Protein AF-A0A7W1PRS0-F1 (afdb_monomer)

Mean predicted aligned error: 9.01 Å

Structure (mmCIF, N/CA/C/O backbone):
data_AF-A0A7W1PRS0-F1
#
_entry.id   AF-A0A7W1PRS0-F1
#
loop_
_atom_site.group_PDB
_atom_site.id
_atom_site.type_symbol
_atom_site.label_atom_id
_atom_site.label_alt_id
_atom_site.label_comp_id
_atom_site.label_asym_id
_atom_site.label_entity_id
_atom_site.label_seq_id
_atom_site.pdbx_PDB_ins_code
_atom_site.Cartn_x
_atom_site.Cartn_y
_atom_site.Cartn_z
_atom_site.occupancy
_atom_site.B_iso_or_equiv
_atom_site.auth_seq_id
_atom_site.auth_comp_id
_atom_site.auth_asym_id
_atom_site.auth_atom_id
_atom_site.pdbx_PDB_model_num
ATOM 1 N N . MET A 1 1 ? 52.427 -77.910 4.332 1.00 40.19 1 MET A N 1
ATOM 2 C CA . MET A 1 1 ? 53.005 -76.794 3.550 1.00 40.19 1 MET A CA 1
ATOM 3 C C . MET A 1 1 ? 51.929 -75.742 3.331 1.00 40.19 1 MET A C 1
ATOM 5 O O . MET A 1 1 ? 50.784 -76.091 3.083 1.00 40.19 1 MET A O 1
ATOM 9 N N . ARG A 1 2 ? 52.290 -74.478 3.556 1.00 34.25 2 ARG A N 1
ATOM 10 C CA . ARG A 1 2 ? 51.448 -73.276 3.487 1.00 34.25 2 ARG A CA 1
ATOM 11 C C . ARG A 1 2 ? 51.260 -72.805 2.037 1.00 34.25 2 ARG A C 1
ATOM 13 O O . ARG A 1 2 ? 52.255 -72.788 1.329 1.00 34.25 2 ARG A O 1
ATOM 20 N N . ARG A 1 3 ? 50.058 -72.259 1.766 1.00 33.75 3 ARG A N 1
ATOM 21 C CA . ARG A 1 3 ? 49.710 -71.135 0.853 1.00 33.75 3 ARG A CA 1
ATOM 22 C C . ARG A 1 3 ? 49.977 -71.395 -0.652 1.00 33.75 3 ARG A C 1
ATOM 24 O O . ARG A 1 3 ? 50.915 -72.077 -1.012 1.00 33.75 3 ARG A O 1
ATOM 31 N N . THR A 1 4 ? 49.187 -70.909 -1.609 1.00 36.06 4 THR A N 1
ATOM 32 C CA . THR A 1 4 ? 48.664 -69.541 -1.725 1.00 36.06 4 THR A CA 1
ATOM 33 C C . THR A 1 4 ? 47.570 -69.505 -2.800 1.00 36.06 4 THR A C 1
ATOM 35 O O . THR A 1 4 ? 47.784 -69.988 -3.907 1.00 36.06 4 THR A O 1
ATOM 38 N N . THR A 1 5 ? 46.418 -68.918 -2.484 1.00 41.28 5 THR A N 1
ATOM 39 C CA . THR A 1 5 ? 45.349 -68.590 -3.437 1.00 41.28 5 THR A CA 1
ATOM 40 C C . THR A 1 5 ? 45.681 -67.238 -4.072 1.00 41.28 5 THR A C 1
ATOM 42 O O . THR A 1 5 ? 45.823 -66.252 -3.347 1.00 41.28 5 THR A O 1
ATOM 45 N N . LEU A 1 6 ? 45.849 -67.184 -5.397 1.00 38.12 6 LEU A N 1
ATOM 46 C CA . LEU A 1 6 ? 46.050 -65.934 -6.134 1.00 38.12 6 LEU A CA 1
ATOM 47 C C . LEU A 1 6 ? 44.696 -65.243 -6.349 1.00 38.12 6 LEU A C 1
ATOM 49 O O . LEU A 1 6 ? 43.807 -65.797 -6.991 1.00 38.12 6 LEU A O 1
ATOM 53 N N . TRP A 1 7 ? 44.563 -64.031 -5.820 1.00 35.41 7 TRP A N 1
ATOM 54 C CA . TRP A 1 7 ? 43.485 -63.100 -6.139 1.00 35.41 7 TRP A CA 1
ATOM 55 C C . TRP A 1 7 ? 43.886 -62.262 -7.359 1.00 35.41 7 TRP A C 1
ATOM 57 O O . TRP A 1 7 ? 44.918 -61.594 -7.339 1.00 35.41 7 TRP A O 1
ATOM 67 N N . LEU A 1 8 ? 43.063 -62.286 -8.408 1.00 39.84 8 LEU A N 1
ATOM 68 C CA . LEU A 1 8 ? 43.127 -61.349 -9.530 1.00 39.84 8 LEU A CA 1
ATOM 69 C C . LEU A 1 8 ? 42.367 -60.074 -9.143 1.00 39.84 8 LEU A C 1
ATOM 71 O O . LEU A 1 8 ? 41.150 -60.096 -8.974 1.00 39.84 8 LEU A O 1
ATOM 75 N N . ALA A 1 9 ? 43.098 -58.972 -8.988 1.00 38.53 9 ALA A N 1
ATOM 76 C CA . ALA A 1 9 ? 42.539 -57.640 -8.808 1.00 38.53 9 ALA A CA 1
ATOM 77 C C . ALA A 1 9 ? 42.221 -57.022 -10.180 1.00 38.53 9 ALA A C 1
ATOM 79 O O . ALA A 1 9 ? 43.117 -56.789 -10.989 1.00 38.53 9 ALA A O 1
ATOM 80 N N . LEU A 1 10 ? 40.941 -56.746 -10.430 1.00 40.69 10 LEU A N 1
ATOM 81 C CA . LEU A 1 10 ? 40.473 -55.902 -11.529 1.00 40.69 10 LEU A CA 1
ATOM 82 C C . LEU A 1 10 ? 40.546 -54.438 -11.078 1.00 40.69 10 LEU A C 1
ATOM 84 O O . LEU A 1 10 ? 39.767 -53.997 -10.235 1.00 40.69 10 LEU A O 1
ATOM 88 N N . VAL A 1 11 ? 41.497 -53.690 -11.637 1.00 42.31 11 VAL A N 1
ATOM 89 C CA . VAL A 1 11 ? 41.580 -52.231 -11.503 1.00 42.31 11 VAL A CA 1
ATOM 90 C C . VAL A 1 11 ? 40.595 -51.613 -12.495 1.00 42.31 11 VAL A C 1
ATOM 92 O O . VAL A 1 11 ? 40.864 -51.542 -13.692 1.00 42.31 11 VAL A O 1
ATOM 95 N N . GLY A 1 12 ? 39.434 -51.190 -11.999 1.00 42.09 12 GLY A N 1
ATOM 96 C CA . GLY A 1 12 ? 38.514 -50.320 -12.727 1.00 42.09 12 GLY A CA 1
ATOM 97 C C . GLY A 1 12 ? 38.929 -48.861 -12.549 1.00 42.09 12 GLY A C 1
ATOM 98 O O . GLY A 1 12 ? 38.793 -48.308 -11.460 1.00 42.09 12 GLY A O 1
ATOM 99 N N . LEU A 1 13 ? 39.443 -48.243 -13.613 1.00 41.22 13 LEU A N 1
ATOM 100 C CA . LEU A 1 13 ? 39.706 -46.806 -13.681 1.00 41.22 13 LEU A CA 1
ATOM 101 C C . LEU A 1 13 ? 38.357 -46.059 -13.718 1.00 41.22 13 LEU A C 1
ATOM 103 O O . LEU A 1 13 ? 37.720 -45.963 -14.765 1.00 41.22 13 LEU A O 1
ATOM 107 N N . ALA A 1 14 ? 37.898 -45.547 -12.577 1.00 45.44 14 ALA A N 1
ATOM 108 C CA . ALA A 1 14 ? 36.781 -44.610 -12.530 1.00 45.44 14 ALA A CA 1
ATOM 109 C C . ALA A 1 14 ? 37.310 -43.194 -12.810 1.00 45.44 14 ALA A C 1
ATOM 111 O O . ALA A 1 14 ? 37.929 -42.565 -11.953 1.00 45.44 14 ALA A O 1
ATOM 112 N N . LEU A 1 15 ? 37.072 -42.697 -14.025 1.00 44.06 15 LEU A N 1
ATOM 113 C CA . LEU A 1 15 ? 37.196 -41.279 -14.361 1.00 44.06 15 LEU A CA 1
ATOM 114 C C . LEU A 1 15 ? 36.094 -40.509 -13.619 1.00 44.06 15 LEU A C 1
ATOM 116 O O . LEU A 1 15 ? 34.996 -40.315 -14.134 1.00 44.06 15 LEU A O 1
ATOM 120 N N . ALA A 1 16 ? 36.374 -40.096 -12.385 1.00 43.97 16 ALA A N 1
ATOM 121 C CA . ALA A 1 16 ? 35.556 -39.123 -11.680 1.00 43.97 16 ALA A CA 1
ATOM 122 C C . ALA A 1 16 ? 35.893 -37.727 -12.224 1.00 43.97 16 ALA A C 1
ATOM 124 O O . ALA A 1 16 ? 36.885 -37.114 -11.831 1.00 43.97 16 ALA A O 1
ATOM 125 N N . SER A 1 17 ? 35.082 -37.223 -13.153 1.00 42.91 17 SER A N 1
ATOM 126 C CA . SER A 1 17 ? 35.047 -35.787 -13.432 1.00 42.91 17 SER A CA 1
ATOM 127 C C . SER A 1 17 ? 34.577 -35.065 -12.164 1.00 42.91 17 SER A C 1
ATOM 129 O O . SER A 1 17 ? 33.519 -35.425 -11.640 1.00 42.91 17 SER A O 1
ATOM 131 N N . PRO A 1 18 ? 35.302 -34.056 -11.649 1.00 46.31 18 PRO A N 1
ATOM 132 C CA . PRO A 1 18 ? 34.767 -33.222 -10.592 1.00 46.31 18 PRO A CA 1
ATOM 133 C C . PRO A 1 18 ? 33.644 -32.393 -11.213 1.00 46.31 18 PRO A C 1
ATOM 135 O O . PRO A 1 18 ? 33.886 -31.456 -11.973 1.00 46.31 18 PRO A O 1
ATOM 138 N N . LEU A 1 19 ? 32.400 -32.766 -10.918 1.00 46.81 19 LEU A N 1
ATOM 139 C CA . LEU A 1 19 ? 31.285 -31.837 -11.007 1.00 46.81 19 LEU A CA 1
ATOM 140 C C . LEU A 1 19 ? 31.652 -30.681 -10.072 1.00 46.81 19 LEU A C 1
ATOM 142 O O . LEU A 1 19 ? 31.647 -30.835 -8.851 1.00 46.81 19 LEU A O 1
ATOM 146 N N . GLY A 1 20 ? 32.065 -29.553 -10.654 1.00 44.34 20 GLY A N 1
ATOM 147 C CA . GLY A 1 20 ? 32.180 -28.298 -9.921 1.00 44.34 20 GLY A CA 1
ATOM 148 C C . GLY A 1 20 ? 30.848 -27.989 -9.233 1.00 44.34 20 GLY A C 1
ATOM 149 O O . GLY A 1 20 ? 29.825 -28.554 -9.628 1.00 44.34 20 GLY A O 1
ATOM 150 N N . PRO A 1 21 ? 30.834 -27.131 -8.201 1.00 44.00 21 PRO A N 1
ATOM 151 C CA . PRO A 1 21 ? 29.600 -26.739 -7.542 1.00 44.00 21 PRO A CA 1
ATOM 152 C C . PRO A 1 21 ? 28.677 -26.128 -8.593 1.00 44.00 21 PRO A C 1
ATOM 154 O O . PRO A 1 21 ? 28.829 -24.983 -9.003 1.00 44.00 21 PRO A O 1
ATOM 157 N N . SER A 1 22 ? 27.740 -26.933 -9.081 1.00 47.03 22 SER A N 1
ATOM 158 C CA . SER A 1 22 ? 26.574 -26.453 -9.785 1.00 47.03 22 SER A CA 1
ATOM 159 C C . SER A 1 22 ? 25.904 -25.489 -8.825 1.00 47.03 22 SER A C 1
ATOM 161 O O . SER A 1 22 ? 25.550 -25.903 -7.718 1.00 47.03 22 SER A O 1
ATOM 163 N N . ASP A 1 23 ? 25.777 -24.229 -9.239 1.00 42.16 23 ASP A N 1
ATOM 164 C CA . ASP A 1 23 ? 24.899 -23.241 -8.629 1.00 42.16 23 ASP A CA 1
ATOM 165 C C . ASP A 1 23 ? 23.502 -23.859 -8.520 1.00 42.16 23 ASP A C 1
ATOM 167 O O . ASP A 1 23 ? 22.653 -23.727 -9.406 1.00 42.16 23 ASP A O 1
ATOM 171 N N . LEU A 1 24 ? 23.260 -24.579 -7.426 1.00 44.69 24 LEU A N 1
ATOM 172 C CA . LEU A 1 24 ? 21.931 -24.869 -6.943 1.00 44.69 24 LEU A CA 1
ATOM 173 C C . LEU A 1 24 ? 21.358 -23.495 -6.637 1.00 44.69 24 LEU A C 1
ATOM 175 O O . LEU A 1 24 ? 21.576 -22.944 -5.559 1.00 44.69 24 LEU A O 1
ATOM 179 N N . ARG A 1 25 ? 20.685 -22.898 -7.628 1.00 49.38 25 ARG A N 1
ATOM 180 C CA . ARG A 1 25 ? 19.848 -21.724 -7.413 1.00 49.38 25 ARG A CA 1
ATOM 181 C C . ARG A 1 25 ? 18.953 -22.085 -6.243 1.00 49.38 25 ARG A C 1
ATOM 183 O O . ARG A 1 25 ? 18.097 -22.950 -6.398 1.00 49.38 25 ARG A O 1
ATOM 190 N N . ALA A 1 26 ? 19.213 -21.480 -5.084 1.00 54.03 26 ALA A N 1
ATOM 191 C CA . ALA A 1 26 ? 18.459 -21.733 -3.870 1.00 54.03 26 ALA A CA 1
ATOM 192 C C . ALA A 1 26 ? 16.972 -21.607 -4.215 1.00 54.03 26 ALA A C 1
ATOM 194 O O . ALA A 1 26 ? 16.500 -20.523 -4.572 1.00 54.03 26 ALA A O 1
ATOM 195 N N . GLN A 1 27 ? 16.274 -22.741 -4.224 1.00 62.75 27 GLN A N 1
ATOM 196 C CA . GLN A 1 27 ? 14.847 -22.771 -4.473 1.00 62.75 27 GLN A CA 1
ATOM 197 C C . GLN A 1 27 ? 14.196 -22.086 -3.275 1.00 62.75 27 GLN A C 1
ATOM 199 O O . GLN A 1 27 ? 14.473 -22.451 -2.134 1.00 62.75 27 GLN A O 1
ATOM 204 N N . ASP A 1 28 ? 13.403 -21.044 -3.521 1.00 70.94 28 ASP A N 1
ATOM 205 C CA . ASP A 1 28 ? 12.748 -20.335 -2.425 1.00 70.94 28 ASP A CA 1
ATOM 206 C C . ASP A 1 28 ? 11.745 -21.281 -1.742 1.00 70.94 28 ASP A C 1
ATOM 208 O O . ASP A 1 28 ? 10.968 -21.959 -2.425 1.00 70.94 28 ASP A O 1
ATOM 212 N N . THR A 1 29 ? 11.769 -21.338 -0.406 1.00 68.31 29 THR A N 1
ATOM 213 C CA . THR A 1 29 ? 10.796 -22.120 0.362 1.00 68.31 29 THR A CA 1
ATOM 214 C C . THR A 1 29 ? 9.412 -21.486 0.230 1.00 68.31 29 THR A C 1
ATOM 216 O O . THR A 1 29 ? 9.255 -20.260 0.208 1.00 68.31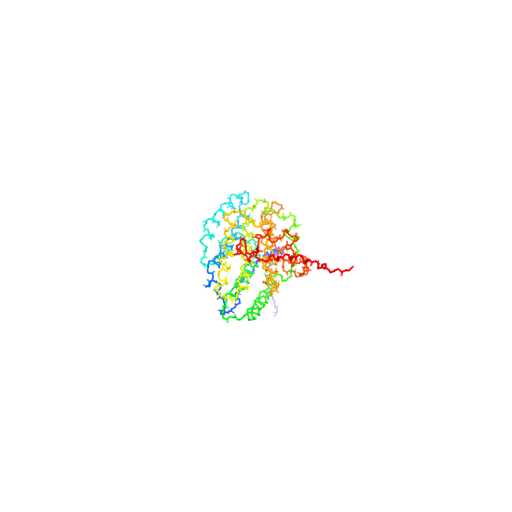 29 THR A O 1
ATOM 219 N N . ARG A 1 30 ? 8.392 -22.332 0.071 1.00 72.88 30 ARG A N 1
ATOM 220 C CA . ARG A 1 30 ? 6.990 -21.921 -0.081 1.00 72.88 30 ARG A CA 1
ATOM 221 C C . ARG A 1 30 ? 6.221 -22.220 1.196 1.00 72.88 30 ARG A C 1
ATOM 223 O O . ARG A 1 30 ? 5.289 -23.014 1.188 1.00 72.88 30 ARG A O 1
ATOM 230 N N . ASP A 1 31 ? 6.674 -21.630 2.291 1.00 67.81 31 ASP A N 1
ATOM 231 C CA . ASP A 1 31 ? 6.045 -21.834 3.590 1.00 67.81 31 ASP A CA 1
ATOM 232 C C . ASP A 1 31 ? 4.720 -21.060 3.650 1.00 67.81 31 ASP A C 1
ATOM 234 O O . ASP A 1 31 ? 4.659 -19.881 3.279 1.00 67.81 31 ASP A O 1
ATOM 238 N N . GLU A 1 32 ? 3.654 -21.729 4.096 1.00 66.62 32 GLU A N 1
ATOM 239 C CA . GLU A 1 32 ? 2.359 -21.091 4.331 1.00 66.62 32 GLU A CA 1
ATOM 240 C C . GLU A 1 32 ? 2.436 -20.174 5.555 1.00 66.62 32 GLU A C 1
ATOM 242 O O . GLU A 1 32 ? 3.037 -20.502 6.581 1.00 66.62 32 GLU A O 1
ATOM 247 N N . GLN A 1 33 ? 1.820 -19.003 5.438 1.00 73.62 33 GLN A N 1
ATOM 248 C CA . GLN A 1 33 ? 1.790 -17.991 6.482 1.00 73.62 33 GLN A CA 1
ATOM 249 C C . GLN A 1 33 ? 0.379 -17.899 7.053 1.00 73.62 33 GLN A C 1
ATOM 251 O O . GLN A 1 33 ? -0.591 -17.757 6.311 1.00 73.62 33 GLN A O 1
ATOM 256 N N . PHE A 1 34 ? 0.276 -17.919 8.380 1.00 84.94 34 PHE A N 1
ATOM 257 C CA . PHE A 1 34 ? -0.994 -17.748 9.075 1.00 84.94 34 PHE A CA 1
ATOM 258 C C . PHE A 1 34 ? -1.056 -16.367 9.727 1.00 84.94 34 PHE A C 1
ATOM 260 O O . PHE A 1 34 ? -0.057 -15.854 10.237 1.00 84.94 34 PHE A O 1
ATOM 267 N N . TYR A 1 35 ? -2.231 -15.750 9.654 1.00 92.00 35 TYR A N 1
ATOM 268 C CA . TYR A 1 35 ? -2.547 -14.491 10.322 1.00 92.00 35 TYR A CA 1
ATOM 269 C C . TYR A 1 35 ? -2.607 -14.686 11.844 1.00 92.00 35 TYR A C 1
ATOM 271 O O . TYR A 1 35 ? -2.769 -15.807 12.332 1.00 92.00 35 TYR A O 1
ATOM 279 N N . TYR A 1 36 ? -2.514 -13.598 12.613 1.00 96.19 36 TYR A N 1
ATOM 280 C CA . TYR A 1 36 ? -2.633 -13.683 14.069 1.00 96.19 36 TYR A CA 1
ATOM 281 C C . TYR A 1 36 ? -4.050 -14.141 14.469 1.00 96.19 36 TYR A C 1
ATOM 283 O O . TYR A 1 36 ? -5.029 -13.454 14.153 1.00 96.19 36 TYR A O 1
ATOM 291 N N . PRO A 1 37 ? -4.224 -15.278 15.159 1.00 96.19 37 PRO A N 1
ATOM 292 C CA . PRO A 1 37 ? -5.553 -15.773 15.483 1.00 96.19 37 PRO A CA 1
ATOM 293 C C . PRO A 1 37 ? -6.222 -14.906 16.558 1.00 96.19 37 PRO A C 1
ATOM 295 O O . PRO A 1 37 ? -5.601 -14.471 17.523 1.00 96.19 37 PRO A O 1
ATOM 298 N N . GLY A 1 38 ? -7.524 -14.681 16.417 1.00 96.31 38 GLY A N 1
ATOM 299 C CA . GLY A 1 38 ? -8.298 -13.877 17.356 1.00 96.31 38 GLY A CA 1
ATOM 300 C C . GLY A 1 38 ? -9.744 -13.685 16.919 1.00 96.31 38 GLY A C 1
ATOM 301 O O . GLY A 1 38 ? -10.069 -13.810 15.738 1.00 96.31 38 GLY A O 1
ATOM 302 N N . GLY A 1 39 ? -10.616 -13.374 17.882 1.00 97.25 39 GLY A N 1
ATOM 303 C CA . GLY A 1 39 ? -12.048 -13.171 17.638 1.00 97.25 39 GLY A CA 1
ATOM 304 C C . GLY A 1 39 ? -12.389 -11.895 16.861 1.00 97.25 39 GLY A C 1
ATOM 305 O O . GLY A 1 39 ? -13.542 -11.735 16.475 1.00 97.25 39 GLY A O 1
ATOM 306 N N . PHE A 1 40 ? -11.415 -11.002 16.658 1.00 97.94 40 PHE A N 1
ATOM 307 C CA . PHE A 1 40 ? -11.541 -9.774 15.869 1.00 97.94 40 PHE A CA 1
ATOM 308 C C . PHE A 1 40 ? -11.369 -10.015 14.362 1.00 97.94 40 PHE A C 1
ATOM 310 O O . PHE A 1 40 ? -11.721 -9.143 13.579 1.00 97.94 40 PHE A O 1
ATOM 317 N N . ASN A 1 41 ? -10.821 -11.161 13.939 1.00 97.75 41 ASN A N 1
ATOM 318 C CA . ASN A 1 41 ? -10.607 -11.425 12.515 1.00 97.75 41 ASN A CA 1
ATOM 319 C C . ASN A 1 41 ? -11.934 -11.367 11.749 1.00 97.75 41 ASN A C 1
ATOM 321 O O . ASN A 1 41 ? -12.960 -11.836 12.245 1.00 97.75 41 ASN A O 1
ATOM 325 N N . TRP A 1 42 ? -11.880 -10.830 10.531 1.00 96.38 42 TRP A N 1
ATOM 326 C CA . TRP A 1 42 ? -12.996 -10.651 9.598 1.00 96.38 42 TRP A CA 1
ATOM 327 C C . TRP A 1 42 ? -14.023 -9.578 9.976 1.00 96.38 42 TRP A C 1
ATOM 329 O O . TRP A 1 42 ? -14.956 -9.339 9.204 1.00 96.38 42 TRP A O 1
ATOM 339 N N . ARG A 1 43 ? -13.861 -8.883 11.108 1.00 97.88 43 ARG A N 1
ATOM 340 C CA . ARG A 1 43 ? -14.805 -7.843 11.548 1.00 97.88 43 ARG A CA 1
ATOM 341 C C . ARG A 1 43 ? -14.910 -6.691 10.552 1.00 97.88 43 ARG A C 1
ATOM 343 O O . ARG A 1 43 ? -15.998 -6.145 10.389 1.00 97.88 43 ARG A O 1
ATOM 350 N N . PHE A 1 44 ? -13.845 -6.348 9.826 1.00 97.75 44 PHE A N 1
ATOM 351 C CA . PHE A 1 44 ? -13.926 -5.314 8.794 1.00 97.75 44 PHE A CA 1
ATOM 352 C C . PHE A 1 44 ? -14.766 -5.764 7.597 1.00 97.75 44 PHE A C 1
ATOM 354 O O . PHE A 1 44 ? -15.590 -5.000 7.098 1.00 97.75 44 PHE A O 1
ATOM 361 N N . LEU A 1 45 ? -14.616 -7.020 7.167 1.00 96.50 45 LEU A N 1
ATOM 362 C CA . LEU A 1 45 ? -15.420 -7.594 6.086 1.00 96.50 45 LEU A CA 1
ATOM 363 C C . LEU A 1 45 ? -16.901 -7.708 6.468 1.00 96.50 45 LEU A C 1
ATOM 365 O O . LEU A 1 45 ? -17.767 -7.473 5.625 1.00 96.50 45 LEU A O 1
ATOM 369 N N . GLU A 1 46 ? -17.193 -8.061 7.718 1.00 96.19 46 GLU A N 1
ATOM 370 C CA . GLU A 1 46 ? -18.559 -8.149 8.240 1.00 96.19 46 GLU A CA 1
ATOM 371 C C . GLU A 1 46 ? -19.231 -6.771 8.320 1.00 96.19 46 GLU A C 1
ATOM 373 O O . GLU A 1 46 ? -20.367 -6.611 7.871 1.00 96.19 46 GLU A O 1
ATOM 378 N N . THR A 1 47 ? -18.526 -5.772 8.859 1.00 96.62 47 THR A N 1
ATOM 379 C CA . THR A 1 47 ? -19.089 -4.442 9.143 1.00 96.62 47 THR A CA 1
ATOM 380 C C . THR A 1 47 ? -19.063 -3.512 7.921 1.00 96.62 47 THR A C 1
ATOM 382 O O . THR A 1 47 ? -20.008 -2.749 7.698 1.00 96.62 47 THR A O 1
ATOM 385 N N . TYR A 1 48 ? -18.021 -3.596 7.085 1.00 97.56 48 TYR A N 1
ATOM 386 C CA . TYR A 1 48 ? -17.782 -2.722 5.926 1.00 97.56 48 TYR A CA 1
ATOM 387 C C . TYR A 1 48 ? -17.489 -3.524 4.639 1.00 97.56 48 TYR A C 1
ATOM 389 O O . TYR A 1 48 ? -16.452 -3.330 3.998 1.00 97.56 48 TYR A O 1
ATOM 397 N N . PRO A 1 49 ? -18.402 -4.411 4.196 1.00 96.50 49 PRO A N 1
ATOM 398 C CA . PRO A 1 49 ? -18.136 -5.353 3.107 1.00 96.50 49 PRO A CA 1
ATOM 399 C C . PRO A 1 49 ? -17.819 -4.690 1.762 1.00 96.50 49 PRO A C 1
ATOM 401 O O . PRO A 1 49 ? -17.124 -5.284 0.943 1.00 96.50 49 PRO A O 1
ATOM 404 N N . GLU A 1 50 ? -18.342 -3.492 1.502 1.00 95.00 50 GLU A N 1
ATOM 405 C CA . GLU A 1 50 ? -18.054 -2.748 0.271 1.00 95.00 50 GLU A CA 1
ATOM 406 C C . GLU A 1 50 ? -16.586 -2.306 0.218 1.00 95.00 50 GLU A C 1
ATOM 408 O O . GLU A 1 50 ? -15.894 -2.612 -0.749 1.00 95.00 50 GLU A O 1
ATOM 413 N N . ALA A 1 51 ? -16.093 -1.682 1.293 1.00 97.19 51 ALA A N 1
ATOM 414 C CA . ALA A 1 51 ? -14.699 -1.265 1.410 1.00 97.19 51 ALA A CA 1
ATOM 415 C C . ALA A 1 51 ? -13.753 -2.476 1.450 1.00 97.19 51 ALA A C 1
ATOM 417 O O . ALA A 1 51 ? -12.785 -2.533 0.698 1.00 97.19 51 ALA A O 1
ATOM 418 N N . ALA A 1 52 ? -14.069 -3.486 2.267 1.00 97.44 52 ALA A N 1
ATOM 419 C CA . ALA A 1 52 ? -13.227 -4.668 2.436 1.00 97.44 52 ALA A CA 1
ATOM 420 C C . ALA A 1 52 ? -13.016 -5.452 1.133 1.00 97.44 52 ALA A C 1
ATOM 422 O O . ALA A 1 52 ? -11.922 -5.949 0.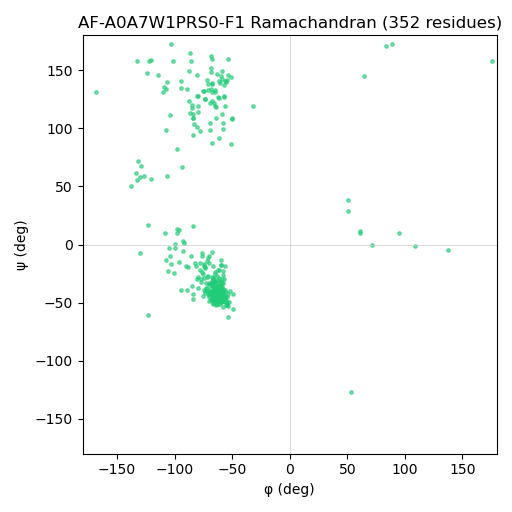875 1.00 97.44 52 ALA A O 1
ATOM 423 N N . ARG A 1 53 ? -14.046 -5.562 0.284 1.00 97.12 53 ARG A N 1
ATOM 424 C CA . ARG A 1 53 ? -13.926 -6.298 -0.983 1.00 97.12 53 ARG A CA 1
ATOM 425 C C . ARG A 1 53 ? -13.057 -5.578 -2.007 1.00 97.12 53 ARG A C 1
ATOM 427 O O . ARG A 1 53 ? -12.445 -6.263 -2.823 1.00 97.12 53 ARG A O 1
ATOM 434 N N . LEU A 1 54 ? -12.956 -4.246 -1.961 1.00 98.19 54 LEU A N 1
ATOM 435 C CA . LEU A 1 54 ? -12.052 -3.508 -2.852 1.00 98.19 54 LEU A CA 1
ATOM 436 C C . LEU A 1 54 ? -10.602 -3.977 -2.693 1.00 98.19 54 LEU A C 1
ATOM 438 O O . LEU A 1 54 ? -9.906 -4.087 -3.696 1.00 98.19 54 LEU A O 1
ATOM 442 N N . PHE A 1 55 ? -10.179 -4.387 -1.493 1.00 97.38 55 PHE A N 1
ATOM 443 C CA . PHE A 1 55 ? -8.836 -4.938 -1.282 1.00 97.38 55 PHE A CA 1
ATOM 444 C C . PHE A 1 55 ? -8.574 -6.204 -2.107 1.00 97.38 55 PHE A C 1
ATOM 446 O O . PHE A 1 55 ? -7.493 -6.346 -2.664 1.00 97.38 55 PHE A O 1
ATOM 453 N N . ASN A 1 56 ? -9.576 -7.069 -2.304 1.00 96.50 56 ASN A N 1
ATOM 454 C CA . ASN A 1 56 ? -9.430 -8.240 -3.179 1.00 96.50 56 ASN A CA 1
ATOM 455 C C . ASN A 1 56 ? -9.227 -7.841 -4.651 1.00 96.50 56 ASN A C 1
ATOM 457 O O . ASN A 1 56 ? -8.563 -8.549 -5.407 1.00 96.50 56 ASN A O 1
ATOM 461 N N . ALA A 1 57 ? -9.828 -6.728 -5.078 1.00 97.50 57 ALA A N 1
ATOM 462 C CA . ALA A 1 57 ? -9.625 -6.190 -6.419 1.00 97.50 57 ALA A CA 1
ATOM 463 C C . ALA A 1 57 ? -8.271 -5.469 -6.550 1.00 97.50 57 ALA A C 1
ATOM 465 O O . ALA A 1 57 ? -7.668 -5.521 -7.621 1.00 97.50 57 ALA A O 1
ATOM 466 N N . PHE A 1 58 ? -7.776 -4.843 -5.478 1.00 97.81 58 PHE A N 1
ATOM 467 C CA . PHE A 1 58 ? -6.460 -4.197 -5.442 1.00 97.81 58 PHE A CA 1
ATOM 468 C C . PHE A 1 58 ? -5.327 -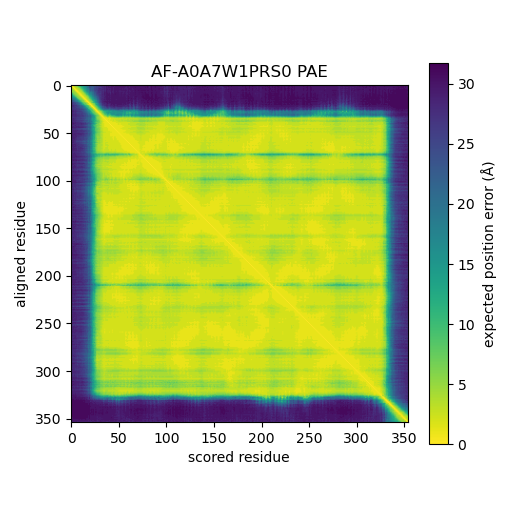5.221 -5.542 1.00 97.81 58 PHE A C 1
ATOM 470 O O . PHE A 1 58 ? -4.445 -5.048 -6.381 1.00 97.81 58 PHE A O 1
ATOM 477 N N . ASP A 1 59 ? -5.411 -6.321 -4.785 1.00 96.50 59 ASP A N 1
ATOM 478 C CA . ASP A 1 59 ? -4.499 -7.472 -4.889 1.00 96.50 59 ASP A CA 1
ATOM 479 C C . ASP A 1 59 ? -4.423 -7.976 -6.343 1.00 96.50 59 ASP A C 1
ATOM 481 O O . ASP A 1 59 ? -3.352 -8.076 -6.944 1.00 96.50 59 ASP A O 1
ATOM 485 N N . TYR A 1 60 ? -5.585 -8.195 -6.980 1.00 97.44 60 TYR A N 1
ATOM 486 C CA . TYR A 1 60 ? -5.639 -8.571 -8.396 1.00 97.44 60 TYR A CA 1
ATOM 487 C C . TYR A 1 60 ? -4.985 -7.512 -9.296 1.00 97.44 60 TYR A C 1
ATOM 489 O O . TYR A 1 60 ? -4.248 -7.862 -10.217 1.00 97.44 60 TYR A O 1
ATOM 497 N N . GLY A 1 61 ? -5.250 -6.225 -9.053 1.00 97.62 61 GLY A N 1
ATOM 498 C CA . GLY A 1 61 ? -4.687 -5.115 -9.821 1.00 97.62 61 GLY A CA 1
ATOM 499 C C . GLY A 1 61 ? -3.158 -5.076 -9.780 1.00 97.62 61 GLY A C 1
ATOM 500 O O . GLY A 1 61 ? -2.524 -4.931 -10.826 1.00 97.62 61 GLY A O 1
ATOM 501 N N . HIS A 1 62 ? -2.562 -5.283 -8.604 1.00 98.25 62 HIS A N 1
ATOM 502 C CA . HIS A 1 62 ? -1.112 -5.413 -8.446 1.00 98.25 62 HIS A CA 1
ATOM 503 C C . HIS A 1 62 ? -0.569 -6.673 -9.126 1.00 98.25 62 HIS A C 1
ATOM 505 O O . HIS A 1 62 ? 0.395 -6.599 -9.894 1.00 98.25 62 HIS A O 1
ATOM 511 N N . ALA A 1 63 ? -1.213 -7.820 -8.905 1.00 97.69 63 ALA A N 1
ATOM 512 C CA . ALA A 1 63 ? -0.795 -9.085 -9.491 1.00 97.69 63 ALA A CA 1
ATOM 513 C C . ALA A 1 63 ? -0.800 -9.031 -11.028 1.00 97.69 63 ALA A C 1
ATOM 515 O O . ALA A 1 63 ? 0.199 -9.357 -11.679 1.00 97.69 63 ALA A O 1
ATOM 516 N N . VAL A 1 64 ? -1.900 -8.565 -11.630 1.00 97.88 64 VAL A N 1
ATOM 517 C CA . VAL A 1 64 ? -2.018 -8.493 -13.088 1.00 97.88 64 VAL A CA 1
ATOM 518 C C . VAL A 1 64 ? -1.022 -7.494 -13.671 1.00 97.88 64 VAL A C 1
ATOM 520 O O . VAL A 1 64 ? -0.404 -7.789 -14.691 1.00 97.88 64 VAL A O 1
ATOM 523 N N . LEU A 1 65 ? -0.780 -6.361 -13.005 1.00 98.19 65 LEU A N 1
ATOM 524 C CA . LEU A 1 65 ? 0.240 -5.398 -13.416 1.00 98.19 65 LEU A CA 1
ATOM 525 C C . LEU A 1 65 ? 1.616 -6.067 -13.556 1.00 98.19 65 LEU A C 1
ATOM 527 O O . LEU A 1 65 ? 2.251 -5.971 -14.612 1.00 98.19 65 LEU A O 1
ATOM 531 N N . TYR A 1 66 ? 2.057 -6.788 -12.525 1.00 98.25 66 TYR A N 1
ATOM 532 C CA . TYR A 1 66 ? 3.358 -7.458 -12.530 1.00 98.25 66 TYR A CA 1
ATOM 533 C C . TYR A 1 66 ? 3.462 -8.540 -13.594 1.00 98.25 66 TYR A C 1
ATOM 535 O O . TYR A 1 66 ? 4.475 -8.626 -14.297 1.00 98.25 66 TYR A O 1
ATOM 543 N N . GLU A 1 67 ? 2.408 -9.334 -13.762 1.00 98.25 67 GLU A N 1
ATOM 544 C CA . GLU A 1 67 ? 2.380 -10.381 -14.776 1.00 98.25 67 GLU A CA 1
ATOM 545 C C . GLU A 1 67 ? 2.462 -9.798 -16.190 1.00 98.25 67 GLU A C 1
ATOM 547 O O . GLU A 1 67 ? 3.241 -10.285 -17.018 1.00 98.25 67 GLU A O 1
ATOM 552 N N . GLN A 1 68 ? 1.702 -8.737 -16.485 1.00 98.12 68 GLN A N 1
ATOM 553 C CA . GLN A 1 68 ? 1.706 -8.142 -17.822 1.00 98.12 68 GLN A CA 1
ATOM 554 C C . GLN A 1 68 ? 3.047 -7.465 -18.131 1.00 98.12 68 GLN A C 1
ATOM 556 O O . GLN A 1 68 ? 3.593 -7.695 -19.215 1.00 98.12 68 GLN A O 1
ATOM 561 N N . LEU A 1 69 ? 3.620 -6.706 -17.187 1.00 97.44 69 LEU A N 1
ATOM 562 C CA . LEU A 1 69 ? 4.943 -6.092 -17.364 1.00 97.44 69 LEU A CA 1
ATOM 563 C C . LEU A 1 69 ? 6.028 -7.148 -17.621 1.00 97.44 69 LEU A C 1
ATOM 565 O O . LEU A 1 69 ? 6.869 -6.981 -18.505 1.00 97.44 69 LEU A O 1
ATOM 569 N N . LEU A 1 70 ? 5.992 -8.272 -16.901 1.00 96.94 70 LEU A N 1
ATOM 570 C CA . LEU A 1 70 ? 6.994 -9.327 -17.040 1.00 96.94 70 LEU A CA 1
ATOM 571 C C . LEU A 1 70 ? 6.855 -10.145 -18.336 1.00 96.94 70 LEU A C 1
ATOM 573 O O . LEU A 1 70 ? 7.857 -10.555 -18.939 1.00 96.94 70 LEU A O 1
ATOM 577 N N . THR A 1 71 ? 5.624 -10.464 -18.740 1.00 96.31 71 THR A N 1
ATOM 578 C CA . THR A 1 71 ? 5.376 -11.488 -19.771 1.00 96.31 71 THR A CA 1
ATOM 579 C C . THR A 1 71 ? 5.093 -10.926 -21.154 1.00 96.31 71 THR A C 1
ATOM 581 O O . THR A 1 71 ? 5.336 -11.618 -22.147 1.00 96.31 71 THR A O 1
ATOM 584 N N . ARG A 1 72 ? 4.603 -9.686 -21.261 1.00 93.50 72 ARG A N 1
ATOM 585 C CA . ARG A 1 72 ? 4.176 -9.124 -22.550 1.00 93.50 72 ARG A CA 1
ATOM 586 C C . ARG A 1 72 ? 5.280 -8.393 -23.298 1.00 93.50 72 ARG A C 1
ATOM 588 O O . ARG A 1 72 ? 5.161 -8.253 -24.518 1.00 93.50 72 ARG A O 1
ATOM 595 N N . GLY A 1 73 ? 6.361 -7.995 -22.622 1.00 84.25 73 GLY A N 1
ATOM 596 C CA . GLY A 1 73 ? 7.471 -7.264 -23.242 1.00 84.25 73 GLY A CA 1
ATOM 597 C C . GLY A 1 73 ? 6.955 -6.029 -23.985 1.00 84.25 73 GLY A C 1
ATOM 598 O O . GLY A 1 73 ? 6.159 -5.275 -23.437 1.00 84.25 73 GLY A O 1
ATOM 599 N N . GLY A 1 74 ? 7.304 -5.874 -25.266 1.00 84.50 74 GLY A N 1
ATOM 600 C CA . GLY A 1 74 ? 6.819 -4.762 -26.099 1.00 84.50 74 GLY A CA 1
ATOM 601 C C . GLY A 1 74 ? 5.292 -4.675 -26.277 1.00 84.50 74 GLY A C 1
ATOM 602 O O . GLY A 1 74 ? 4.796 -3.648 -26.720 1.00 84.50 74 GLY A O 1
ATOM 603 N N . ARG A 1 75 ? 4.526 -5.717 -25.912 1.00 91.19 75 ARG A N 1
ATOM 604 C CA . ARG A 1 75 ? 3.048 -5.704 -25.914 1.00 91.19 75 ARG A CA 1
ATOM 605 C C . ARG A 1 75 ? 2.431 -5.294 -24.571 1.00 91.19 75 ARG A C 1
ATOM 607 O O . ARG A 1 75 ? 1.210 -5.335 -24.431 1.00 91.19 75 ARG A O 1
ATOM 614 N N . ALA A 1 76 ? 3.244 -4.937 -23.575 1.00 92.81 76 ALA A N 1
ATOM 615 C CA . ALA A 1 76 ? 2.753 -4.488 -22.274 1.00 92.81 76 ALA A CA 1
ATOM 616 C C . ALA A 1 76 ? 1.799 -3.277 -22.360 1.00 92.81 76 ALA A C 1
ATOM 618 O O . ALA A 1 76 ? 0.783 -3.327 -21.671 1.00 92.81 76 ALA A O 1
ATOM 619 N N . PRO A 1 77 ? 2.006 -2.262 -23.230 1.00 95.00 77 PRO A N 1
ATOM 620 C CA . PRO A 1 77 ? 1.084 -1.125 -23.320 1.00 95.00 77 PRO A CA 1
ATOM 621 C C . PRO A 1 77 ? -0.353 -1.504 -23.675 1.00 95.00 77 PRO A C 1
ATOM 623 O O . PRO A 1 77 ? -1.288 -1.102 -22.986 1.00 95.00 77 PRO A O 1
ATOM 626 N N . GLU A 1 78 ? -0.545 -2.330 -24.704 1.00 96.38 78 GLU A N 1
ATOM 627 C CA . GLU A 1 78 ? -1.881 -2.775 -25.110 1.00 96.38 78 GLU A CA 1
ATOM 628 C C . GLU A 1 78 ? -2.540 -3.636 -24.021 1.00 96.38 78 GLU A C 1
ATOM 630 O O . GLU A 1 78 ? -3.716 -3.448 -23.693 1.00 96.38 78 GLU A O 1
ATOM 635 N N . ALA A 1 79 ? -1.770 -4.556 -23.431 1.00 97.25 79 ALA A N 1
ATOM 636 C CA . ALA A 1 79 ? -2.254 -5.432 -22.373 1.00 97.25 79 ALA A CA 1
ATOM 637 C C . ALA A 1 79 ? -2.672 -4.638 -21.127 1.00 97.25 79 ALA A C 1
ATOM 639 O O . ALA A 1 79 ? -3.787 -4.808 -20.644 1.00 97.25 79 ALA A O 1
ATOM 640 N N . LEU A 1 80 ? -1.830 -3.719 -20.649 1.00 97.94 80 LEU A N 1
ATOM 641 C CA . LEU A 1 80 ? -2.123 -2.890 -19.480 1.00 97.94 80 LEU A CA 1
ATOM 642 C C . LEU A 1 80 ? -3.283 -1.926 -19.730 1.00 97.94 80 LEU A C 1
ATOM 644 O O . LEU A 1 80 ? -4.103 -1.739 -18.840 1.00 97.94 80 LEU A O 1
ATOM 648 N N . ALA A 1 81 ? -3.429 -1.375 -20.938 1.00 97.69 81 ALA A N 1
ATOM 649 C CA . ALA A 1 81 ? -4.596 -0.563 -21.279 1.00 97.69 81 ALA A CA 1
ATOM 650 C C . ALA A 1 81 ? -5.903 -1.376 -21.229 1.00 97.69 81 ALA A C 1
ATOM 652 O O . ALA A 1 81 ? -6.951 -0.856 -20.838 1.00 97.69 81 ALA A O 1
ATOM 653 N N . LYS A 1 82 ? -5.863 -2.656 -21.626 1.00 98.19 82 LYS A N 1
ATOM 654 C CA . LYS A 1 82 ? -7.004 -3.570 -21.494 1.00 98.19 82 LYS A CA 1
ATOM 655 C C . LYS A 1 82 ? -7.308 -3.876 -20.027 1.00 98.19 82 LYS A C 1
ATOM 657 O O . LYS A 1 82 ? -8.470 -3.769 -19.640 1.00 98.19 82 LYS A O 1
ATOM 662 N N . GLU A 1 83 ? -6.293 -4.213 -19.235 1.00 98.25 83 GLU A N 1
ATOM 663 C CA . GLU A 1 83 ? -6.464 -4.496 -17.805 1.00 98.25 83 GLU A CA 1
ATOM 664 C C . GLU A 1 83 ? -6.968 -3.267 -17.047 1.00 98.25 83 GLU A C 1
ATOM 666 O O . GLU A 1 83 ? -7.920 -3.382 -16.290 1.00 98.25 83 GLU A O 1
ATOM 671 N N . TYR A 1 84 ? -6.440 -2.072 -17.318 1.00 98.44 84 TYR A N 1
ATOM 672 C CA . TYR A 1 84 ? -6.924 -0.826 -16.719 1.00 98.44 84 TYR A CA 1
ATOM 673 C C . TYR A 1 84 ? -8.430 -0.625 -16.946 1.00 98.44 84 TYR A C 1
ATOM 675 O O . TYR A 1 84 ? -9.168 -0.319 -16.008 1.00 98.44 84 TYR A O 1
ATOM 683 N N . ARG A 1 85 ? -8.924 -0.850 -18.175 1.00 98.31 85 ARG A N 1
ATOM 684 C CA . ARG A 1 85 ? -10.367 -0.766 -18.468 1.00 98.31 85 ARG A CA 1
ATOM 685 C C . ARG A 1 85 ? -11.168 -1.815 -17.706 1.00 98.31 85 ARG A C 1
ATOM 687 O O . ARG A 1 85 ? -12.217 -1.479 -17.171 1.00 98.31 85 ARG A O 1
ATOM 694 N N . PHE A 1 86 ? -10.686 -3.053 -17.654 1.00 98.56 86 PHE A N 1
ATOM 695 C CA . PHE A 1 86 ? -11.342 -4.119 -16.897 1.00 98.56 86 PHE A CA 1
ATOM 696 C C . PHE A 1 86 ? -11.385 -3.804 -15.393 1.00 98.56 86 PHE A C 1
ATOM 698 O O . PHE A 1 86 ? -12.435 -3.915 -14.765 1.00 98.56 86 PHE A O 1
ATOM 705 N N . LEU A 1 87 ? -10.276 -3.339 -14.817 1.00 98.50 87 LEU A N 1
ATOM 706 C CA . LEU A 1 87 ? -10.194 -2.945 -13.413 1.00 98.50 87 LEU A CA 1
ATOM 707 C C . LEU A 1 87 ? -11.215 -1.853 -13.091 1.00 98.50 87 LEU A C 1
ATOM 709 O O . LEU A 1 87 ? -12.042 -2.021 -12.200 1.00 98.50 87 LEU A O 1
ATOM 713 N N . THR A 1 88 ? -11.193 -0.760 -13.850 1.00 98.19 88 THR A N 1
ATOM 714 C CA . THR A 1 88 ? -12.000 0.440 -13.574 1.00 98.19 88 THR A CA 1
ATOM 715 C C . THR A 1 88 ? -13.482 0.293 -13.905 1.00 98.19 88 THR A C 1
ATOM 717 O O . THR A 1 88 ? -14.304 0.943 -13.262 1.00 98.19 88 THR A O 1
ATOM 720 N N . ARG A 1 89 ? -13.848 -0.554 -14.877 1.00 97.50 89 ARG A N 1
ATOM 721 C CA . ARG A 1 89 ? -15.239 -0.682 -15.351 1.00 97.50 89 ARG A CA 1
ATOM 722 C C . ARG A 1 89 ? -15.943 -1.950 -14.887 1.00 97.50 89 ARG A C 1
ATOM 724 O O . ARG A 1 89 ? -17.170 -1.957 -14.834 1.00 97.50 89 ARG A O 1
ATOM 731 N N . ASP A 1 90 ? -15.197 -2.994 -14.538 1.00 98.00 90 ASP A N 1
ATOM 732 C CA . ASP A 1 90 ? -15.766 -4.300 -14.212 1.00 98.00 90 ASP A CA 1
ATOM 733 C C . ASP A 1 90 ? -15.367 -4.772 -12.813 1.00 98.00 90 ASP A C 1
ATOM 735 O O . ASP A 1 90 ? -16.243 -4.974 -11.967 1.00 98.00 90 ASP A O 1
ATOM 739 N N . LEU A 1 91 ? -14.064 -4.947 -12.556 1.00 97.75 91 LEU A N 1
ATOM 740 C CA . LEU A 1 91 ? -13.594 -5.608 -11.336 1.00 97.75 91 LEU A CA 1
ATOM 741 C C . LEU A 1 91 ? -13.819 -4.752 -10.091 1.00 97.75 91 LEU A C 1
ATOM 743 O O . LEU A 1 91 ? -14.369 -5.251 -9.116 1.00 97.75 91 LEU A O 1
ATOM 747 N N . LEU A 1 92 ? -13.443 -3.470 -10.114 1.00 97.69 92 LEU A N 1
ATOM 748 C CA . LEU A 1 92 ? -13.661 -2.578 -8.972 1.00 97.69 92 LEU A CA 1
ATOM 749 C C . LEU A 1 92 ? -15.152 -2.355 -8.710 1.00 97.69 92 LEU A C 1
ATOM 751 O O . LEU A 1 92 ? -15.552 -2.204 -7.563 1.00 97.69 92 LEU A O 1
ATOM 755 N N . VAL A 1 93 ? -15.980 -2.362 -9.761 1.00 97.19 93 VAL A N 1
ATOM 756 C CA . VAL A 1 93 ? -17.436 -2.165 -9.651 1.00 97.19 93 VAL A CA 1
ATOM 757 C C . VAL A 1 93 ? -18.098 -3.373 -8.983 1.00 97.19 93 VAL A C 1
ATOM 759 O O . VAL A 1 93 ? -19.081 -3.233 -8.256 1.00 97.19 93 VAL A O 1
ATOM 762 N N . ARG A 1 94 ? -17.567 -4.577 -9.223 1.00 96.69 94 ARG A N 1
ATOM 763 C CA . ARG A 1 94 ? -18.049 -5.836 -8.639 1.00 96.69 94 ARG A CA 1
ATOM 764 C C . ARG A 1 94 ? -16.876 -6.641 -8.077 1.00 96.69 94 ARG A C 1
ATOM 766 O O . ARG A 1 94 ? -16.521 -7.677 -8.646 1.00 96.69 94 ARG A O 1
ATOM 773 N N . PRO A 1 95 ? -16.288 -6.187 -6.959 1.00 96.56 95 PRO A N 1
ATOM 774 C CA . PRO A 1 95 ? -15.076 -6.790 -6.442 1.00 96.56 95 PRO A CA 1
ATOM 775 C C . PRO A 1 95 ? -15.344 -8.208 -5.913 1.00 96.56 95 PRO A C 1
ATOM 777 O O . PRO A 1 95 ? -16.439 -8.484 -5.394 1.00 96.56 95 PRO A O 1
ATOM 780 N N . PRO A 1 96 ? -14.357 -9.121 -6.007 1.00 94.44 96 PRO A N 1
ATOM 781 C CA . PRO A 1 96 ? -14.496 -10.477 -5.497 1.00 94.44 96 PRO A CA 1
ATOM 782 C C . PRO A 1 96 ? -14.886 -10.499 -4.017 1.00 94.44 96 PRO A C 1
ATOM 784 O O . PRO A 1 96 ? -14.374 -9.736 -3.195 1.00 94.44 96 PRO A O 1
ATOM 787 N N . ARG A 1 97 ? -15.781 -11.423 -3.656 1.00 92.56 97 ARG A N 1
ATOM 788 C CA . ARG A 1 97 ? -16.172 -11.652 -2.254 1.00 92.56 97 ARG A CA 1
ATOM 789 C C . ARG A 1 97 ? -15.039 -12.235 -1.414 1.00 92.56 97 ARG A C 1
ATOM 791 O O . ARG A 1 97 ? -14.986 -11.967 -0.221 1.00 92.56 97 ARG A O 1
ATOM 798 N N . PHE A 1 98 ? -14.179 -13.019 -2.050 1.00 87.94 98 PHE A N 1
ATOM 799 C CA . PHE A 1 98 ? -13.046 -13.695 -1.439 1.00 87.94 98 PHE A CA 1
ATOM 800 C C . PHE A 1 98 ? -11.778 -13.304 -2.180 1.00 87.94 98 PHE A C 1
ATOM 802 O O . PHE A 1 98 ? -11.816 -13.087 -3.395 1.00 87.94 98 PHE A O 1
ATOM 809 N N . SER A 1 99 ? -10.671 -13.237 -1.449 1.00 86.06 99 SER A N 1
ATOM 810 C CA . SER A 1 99 ? -9.354 -13.049 -2.041 1.00 86.06 99 SER A CA 1
ATOM 811 C C . SER A 1 99 ? -9.038 -14.224 -2.966 1.00 86.06 99 SER A C 1
ATOM 813 O O . SER A 1 99 ? -9.373 -15.375 -2.678 1.00 86.06 99 SER A O 1
ATOM 815 N N . ILE A 1 100 ? -8.414 -13.922 -4.099 1.00 85.19 100 ILE A N 1
ATOM 816 C CA . ILE A 1 100 ? -7.892 -14.926 -5.025 1.00 85.19 100 ILE A CA 1
ATOM 817 C C . ILE A 1 100 ? -6.424 -15.125 -4.663 1.00 85.19 100 ILE A C 1
ATOM 819 O O . ILE A 1 100 ? -5.733 -14.153 -4.373 1.00 85.19 100 ILE A O 1
ATOM 823 N N . ALA A 1 101 ? -5.931 -16.364 -4.694 1.00 88.25 101 ALA A N 1
ATOM 824 C CA . ALA A 1 101 ? -4.499 -16.604 -4.559 1.00 88.25 101 ALA A CA 1
ATOM 825 C C . ALA A 1 101 ? -3.757 -15.872 -5.691 1.00 88.25 101 ALA A C 1
ATOM 827 O O . ALA A 1 101 ? -3.901 -16.243 -6.858 1.00 88.25 101 ALA A O 1
ATOM 828 N N . GLU A 1 102 ? -2.975 -14.838 -5.367 1.00 90.12 102 GLU A N 1
ATOM 829 C CA . GLU A 1 102 ? -2.363 -13.972 -6.383 1.00 90.12 102 GLU A CA 1
ATOM 830 C C . GLU A 1 102 ? -1.461 -14.752 -7.350 1.00 90.12 102 GLU A C 1
ATOM 832 O O . GLU A 1 102 ? -1.384 -14.421 -8.527 1.00 90.12 102 GLU A O 1
ATOM 837 N N . GLU A 1 103 ? -0.837 -15.851 -6.914 1.00 92.06 103 GLU A N 1
ATOM 838 C CA . GLU A 1 103 ? -0.033 -16.720 -7.789 1.00 92.06 103 GLU A CA 1
ATOM 839 C C . GLU A 1 103 ? -0.820 -17.368 -8.939 1.00 92.06 103 GLU A C 1
ATOM 841 O O . GLU A 1 103 ? -0.221 -17.734 -9.951 1.00 92.06 103 GLU A O 1
ATOM 846 N N . ALA A 1 104 ? -2.147 -17.475 -8.821 1.00 93.12 104 ALA A N 1
ATOM 847 C CA . ALA A 1 104 ? -3.013 -17.899 -9.917 1.00 93.12 104 ALA A CA 1
ATOM 848 C C . ALA A 1 104 ? -3.216 -16.785 -10.962 1.00 93.12 104 ALA A C 1
ATOM 850 O O . ALA A 1 104 ? -3.471 -17.082 -12.128 1.00 93.12 104 ALA A O 1
ATOM 851 N N . VAL A 1 105 ? -3.082 -15.517 -10.558 1.00 96.25 105 VAL A N 1
ATOM 852 C CA . VAL A 1 105 ? -3.190 -14.328 -11.421 1.00 96.25 105 VAL A CA 1
ATOM 853 C C . VAL A 1 105 ? -1.831 -13.960 -12.027 1.00 96.25 105 VAL A C 1
ATOM 855 O O . VAL A 1 105 ? -1.758 -13.621 -13.206 1.00 96.25 105 VAL A O 1
ATOM 858 N N . MET A 1 106 ? -0.750 -14.078 -11.248 1.00 96.31 106 MET A N 1
ATOM 859 C CA . MET A 1 106 ? 0.619 -13.705 -11.628 1.00 96.31 106 MET A CA 1
ATOM 860 C C . MET A 1 106 ? 1.634 -14.866 -11.579 1.00 96.31 106 MET A C 1
ATOM 862 O O . MET A 1 106 ? 2.659 -14.792 -10.889 1.00 96.31 106 MET A O 1
ATOM 866 N N . PRO A 1 107 ? 1.392 -15.978 -12.300 1.00 97.00 107 PRO A N 1
ATOM 867 C CA . PRO A 1 107 ? 2.220 -17.178 -12.197 1.00 97.00 107 PRO A CA 1
ATOM 868 C C . PRO A 1 107 ? 3.654 -16.974 -12.703 1.00 97.00 107 PRO A C 1
ATOM 870 O O . PRO A 1 107 ? 4.579 -17.628 -12.210 1.00 97.00 107 PRO A O 1
ATOM 873 N N . GLY A 1 108 ? 3.870 -16.107 -13.696 1.00 97.25 108 GLY A N 1
ATOM 874 C CA . GLY A 1 108 ? 5.199 -15.762 -14.189 1.00 97.25 108 GLY A CA 1
ATOM 875 C C . GLY A 1 108 ? 5.982 -14.963 -13.153 1.00 97.25 108 GLY A C 1
ATOM 876 O O . GLY A 1 108 ? 7.129 -15.307 -12.845 1.00 97.25 108 GLY A O 1
ATOM 877 N N . TYR A 1 109 ? 5.353 -13.941 -12.574 1.00 97.50 109 TYR A N 1
ATOM 878 C CA . TYR A 1 109 ? 5.981 -13.122 -11.541 1.00 97.50 109 TYR A CA 1
ATOM 879 C C . TYR A 1 109 ? 6.274 -13.918 -10.267 1.00 97.50 109 TYR A C 1
ATOM 881 O O . TYR A 1 109 ? 7.394 -13.859 -9.762 1.00 97.50 109 TYR A O 1
ATOM 889 N N . ALA A 1 110 ? 5.334 -14.741 -9.792 1.00 95.88 110 ALA A N 1
ATOM 890 C CA . ALA A 1 110 ? 5.533 -15.573 -8.605 1.00 95.88 110 ALA A CA 1
ATOM 891 C C . ALA A 1 110 ? 6.724 -16.542 -8.759 1.00 95.88 110 ALA A C 1
ATOM 893 O O . ALA A 1 110 ? 7.445 -16.805 -7.796 1.00 95.88 110 ALA A O 1
ATOM 894 N N . LYS A 1 111 ? 6.990 -17.038 -9.978 1.00 95.31 111 LYS A N 1
ATOM 895 C CA . LYS A 1 111 ? 8.203 -17.822 -10.281 1.00 95.31 111 LYS A CA 1
ATOM 896 C C . LYS A 1 111 ? 9.468 -16.963 -10.255 1.00 95.31 111 LYS A C 1
ATOM 898 O O . LYS A 1 111 ? 10.504 -17.413 -9.767 1.00 95.31 111 LYS A O 1
ATOM 903 N N . LEU A 1 112 ? 9.403 -15.743 -10.790 1.00 96.44 112 LEU A N 1
ATOM 904 C CA . LEU A 1 112 ? 10.546 -14.835 -10.858 1.00 96.44 112 LEU A CA 1
ATOM 905 C C . LEU A 1 112 ? 10.948 -14.297 -9.482 1.00 96.44 112 LEU A C 1
ATOM 907 O O . LEU A 1 112 ? 12.139 -14.265 -9.184 1.00 96.44 112 LEU A O 1
ATOM 911 N N . ALA A 1 113 ? 9.990 -13.863 -8.666 1.00 96.62 113 ALA A N 1
ATOM 912 C CA . ALA A 1 113 ? 10.226 -13.040 -7.483 1.00 96.62 113 ALA A CA 1
ATOM 913 C C . ALA A 1 113 ? 9.376 -13.486 -6.280 1.00 96.62 113 ALA A C 1
ATOM 915 O O . ALA A 1 113 ? 8.733 -12.671 -5.623 1.00 96.62 113 ALA A O 1
ATOM 916 N N . TRP A 1 114 ? 9.405 -14.783 -5.961 1.00 94.88 114 TRP A N 1
ATOM 917 C CA . TRP A 1 114 ? 8.647 -15.366 -4.846 1.00 94.88 114 TRP A CA 1
ATOM 918 C C . TRP A 1 114 ? 8.807 -14.606 -3.522 1.00 94.88 114 TRP A C 1
ATOM 920 O O . TRP A 1 114 ? 7.822 -14.351 -2.838 1.00 94.88 114 TRP A O 1
ATOM 930 N N . ARG A 1 115 ? 10.028 -14.173 -3.176 1.00 95.38 115 ARG A N 1
ATOM 931 C CA . ARG A 1 115 ? 10.266 -13.422 -1.930 1.00 95.38 115 ARG A CA 1
ATOM 932 C C . ARG A 1 115 ? 9.495 -12.106 -1.884 1.00 95.38 115 ARG A C 1
ATOM 934 O O . ARG A 1 115 ? 8.982 -11.764 -0.832 1.00 95.38 115 ARG A O 1
ATOM 941 N N . ALA A 1 116 ? 9.388 -11.399 -3.010 1.00 97.06 116 ALA A N 1
ATOM 942 C CA . ALA A 1 116 ? 8.641 -10.145 -3.070 1.00 97.06 116 ALA A CA 1
ATOM 943 C C . ALA A 1 116 ? 7.153 -10.390 -2.811 1.00 97.06 116 ALA A C 1
ATOM 945 O O . ALA A 1 116 ? 6.567 -9.716 -1.972 1.00 97.06 116 ALA A O 1
ATOM 946 N N . LYS A 1 117 ? 6.581 -11.419 -3.453 1.00 95.44 117 LYS A N 1
ATOM 947 C CA . LYS A 1 117 ? 5.201 -11.850 -3.199 1.00 95.44 117 LYS A CA 1
ATOM 948 C C . LYS A 1 117 ? 4.973 -12.128 -1.710 1.00 95.44 117 LYS A C 1
ATOM 950 O O . LYS A 1 117 ? 4.033 -11.597 -1.141 1.00 95.44 117 LYS A O 1
ATOM 955 N N . GLN A 1 118 ? 5.847 -12.907 -1.067 1.00 94.88 118 GLN A N 1
ATOM 956 C CA . GLN A 1 118 ? 5.690 -13.226 0.358 1.00 94.88 118 GLN A CA 1
ATOM 957 C C . GLN A 1 118 ? 5.760 -11.977 1.253 1.00 94.88 118 GLN A C 1
ATOM 959 O O . GLN A 1 118 ? 5.025 -11.895 2.232 1.00 94.88 118 GLN A O 1
ATOM 964 N N . MET A 1 119 ? 6.614 -11.000 0.921 1.00 97.19 119 MET A N 1
ATOM 965 C CA . MET A 1 119 ? 6.670 -9.725 1.646 1.00 97.19 119 MET A CA 1
ATOM 966 C C . MET A 1 119 ? 5.372 -8.921 1.490 1.00 97.19 119 MET A C 1
ATOM 968 O O . MET A 1 119 ? 4.862 -8.392 2.477 1.00 97.19 119 MET A O 1
ATOM 972 N N . PHE A 1 120 ? 4.820 -8.858 0.273 1.00 96.88 120 PHE A N 1
ATOM 973 C CA . PHE A 1 120 ? 3.544 -8.192 0.003 1.00 96.88 120 PHE A CA 1
ATOM 974 C C . PHE A 1 120 ? 2.385 -8.868 0.726 1.00 96.88 120 PHE A C 1
ATOM 976 O O . PHE A 1 120 ? 1.708 -8.207 1.508 1.00 96.88 120 PHE A O 1
ATOM 983 N N . ASP A 1 121 ? 2.226 -10.184 0.571 1.00 94.69 121 ASP A N 1
ATOM 984 C CA . ASP A 1 121 ? 1.190 -10.957 1.261 1.00 94.69 121 ASP A CA 1
ATOM 985 C C . ASP A 1 121 ? 1.243 -10.745 2.775 1.00 94.69 121 ASP A C 1
ATOM 987 O O . ASP A 1 121 ? 0.213 -10.564 3.425 1.00 94.69 121 ASP A O 1
ATOM 991 N N . TRP A 1 122 ? 2.446 -10.725 3.354 1.00 96.62 122 TRP A N 1
ATOM 992 C CA . TRP A 1 122 ? 2.589 -10.573 4.794 1.00 96.62 122 TRP A CA 1
ATOM 993 C C . TRP A 1 122 ? 2.183 -9.184 5.293 1.00 96.62 122 TRP A C 1
ATOM 995 O O . TRP A 1 122 ? 1.471 -9.063 6.294 1.00 96.62 122 TRP A O 1
ATOM 1005 N N . ALA A 1 123 ? 2.563 -8.129 4.571 1.00 97.75 123 ALA A N 1
ATOM 1006 C CA . ALA A 1 123 ? 2.148 -6.766 4.899 1.00 97.75 123 ALA A CA 1
ATOM 1007 C C . ALA A 1 123 ? 0.645 -6.547 4.640 1.00 97.75 123 ALA A C 1
ATOM 1009 O O . ALA A 1 123 ? -0.039 -5.865 5.403 1.00 97.75 123 ALA A O 1
ATOM 1010 N N . HIS A 1 124 ? 0.104 -7.196 3.611 1.00 96.69 124 HIS A N 1
ATOM 1011 C CA . HIS A 1 124 ? -1.318 -7.234 3.287 1.00 96.69 124 HIS A CA 1
ATOM 1012 C C . HIS A 1 124 ? -2.157 -7.907 4.380 1.00 96.69 124 HIS A C 1
ATOM 1014 O O . HIS A 1 124 ? -3.271 -7.444 4.659 1.00 96.69 124 HIS A O 1
ATOM 1020 N N . VAL A 1 125 ? -1.639 -8.956 5.029 1.00 95.94 125 VAL A N 1
ATOM 1021 C CA . VAL A 1 125 ? -2.258 -9.530 6.232 1.00 95.94 125 VAL A CA 1
ATOM 1022 C C . VAL A 1 125 ? -2.272 -8.501 7.361 1.00 95.94 125 VAL A C 1
ATOM 1024 O O . VAL A 1 125 ? -3.336 -8.281 7.937 1.00 95.94 125 VAL A O 1
ATOM 1027 N N . LEU A 1 126 ? -1.152 -7.819 7.641 1.00 98.38 126 LEU A N 1
ATOM 1028 C CA . LEU A 1 126 ? -1.108 -6.785 8.683 1.00 98.38 126 LEU A CA 1
ATOM 1029 C C . LEU A 1 126 ? -2.151 -5.684 8.432 1.00 98.38 126 LEU A C 1
ATOM 1031 O O . LEU A 1 126 ? -2.933 -5.386 9.333 1.00 98.38 126 LEU A O 1
ATOM 1035 N N . HIS A 1 127 ? -2.222 -5.142 7.209 1.00 97.62 127 HIS A N 1
ATOM 1036 C CA . HIS A 1 127 ? -3.244 -4.161 6.817 1.00 97.62 127 HIS A CA 1
ATOM 1037 C C . HIS A 1 127 ? -4.652 -4.641 7.198 1.00 97.62 127 HIS A C 1
ATOM 1039 O O . HIS A 1 127 ? -5.363 -3.958 7.938 1.00 97.62 127 HIS A O 1
ATOM 1045 N N . ARG A 1 128 ? -5.024 -5.846 6.735 1.00 97.00 128 ARG A N 1
ATOM 1046 C CA . ARG A 1 128 ? -6.341 -6.466 6.964 1.00 97.00 128 ARG A CA 1
ATOM 1047 C C . ARG A 1 128 ? -6.643 -6.649 8.448 1.00 97.00 128 ARG A C 1
ATOM 1049 O O . ARG A 1 128 ? -7.719 -6.258 8.893 1.00 97.00 128 ARG A O 1
ATOM 1056 N N . GLN A 1 129 ? -5.686 -7.163 9.218 1.00 98.44 129 GLN A N 1
ATOM 1057 C CA . GLN A 1 129 ? -5.881 -7.392 10.648 1.00 98.44 129 GLN A CA 1
ATOM 1058 C C . GLN A 1 129 ? -6.029 -6.087 11.439 1.00 98.44 129 GLN A C 1
ATOM 1060 O O . GLN A 1 129 ? -6.816 -6.044 12.380 1.00 98.44 129 GLN A O 1
ATOM 1065 N N . ILE A 1 130 ? -5.343 -5.006 11.056 1.00 98.75 130 ILE A N 1
ATOM 1066 C CA . ILE A 1 130 ? -5.536 -3.701 11.706 1.00 98.75 130 ILE A CA 1
ATOM 1067 C C . ILE A 1 130 ? -6.949 -3.156 11.438 1.00 98.75 130 ILE A C 1
ATOM 1069 O O . ILE A 1 130 ? -7.591 -2.675 12.374 1.00 98.75 130 ILE A O 1
ATOM 1073 N N . TYR A 1 131 ? -7.487 -3.273 10.215 1.00 98.56 131 TYR A N 1
ATOM 1074 C CA . TYR A 1 131 ? -8.887 -2.879 9.975 1.00 98.56 131 TYR A CA 1
ATOM 1075 C C . TYR A 1 131 ? -9.863 -3.722 10.789 1.00 98.56 131 TYR A C 1
ATOM 1077 O O . TYR A 1 131 ? -10.820 -3.185 11.343 1.00 98.56 131 TYR A O 1
ATOM 1085 N N . ASP A 1 132 ? -9.619 -5.028 10.873 1.00 98.62 132 ASP A N 1
ATOM 1086 C CA . ASP A 1 132 ? -10.428 -5.951 11.662 1.00 98.62 132 ASP A CA 1
ATOM 1087 C C . ASP A 1 132 ? -10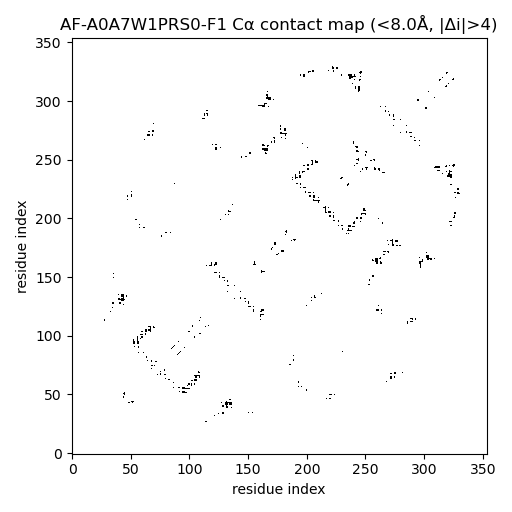.471 -5.542 13.144 1.00 98.62 132 ASP A C 1
ATOM 1089 O O . ASP A 1 132 ? -11.546 -5.500 13.744 1.00 98.62 132 ASP A O 1
ATOM 1093 N N . VAL A 1 133 ? -9.333 -5.143 13.722 1.00 98.69 133 VAL A N 1
ATOM 1094 C CA . VAL A 1 133 ? -9.279 -4.613 15.094 1.00 98.69 133 VAL A CA 1
ATOM 1095 C C . VAL A 1 133 ? -10.083 -3.323 15.229 1.00 98.69 133 VAL A C 1
ATOM 1097 O O . VAL A 1 133 ? -10.892 -3.192 16.152 1.00 98.69 133 VAL A O 1
ATOM 1100 N N . TYR A 1 134 ? -9.900 -2.365 14.320 1.00 98.25 134 TYR A N 1
ATOM 1101 C CA . TYR A 1 134 ? -10.614 -1.094 14.410 1.00 98.25 134 TYR A CA 1
ATOM 1102 C C . TYR A 1 134 ? -12.127 -1.225 14.202 1.00 98.25 134 TYR A C 1
ATOM 1104 O O . TYR A 1 134 ? -12.890 -0.509 14.861 1.00 98.25 134 TYR A O 1
ATOM 1112 N N . ALA A 1 135 ? -12.555 -2.166 13.360 1.00 97.75 135 ALA A N 1
ATOM 1113 C CA . ALA A 1 135 ? -13.956 -2.489 13.103 1.00 97.75 135 ALA A CA 1
ATOM 1114 C C . ALA A 1 135 ? -14.624 -3.304 14.225 1.00 97.75 135 ALA A C 1
ATOM 1116 O O . ALA A 1 135 ? -15.843 -3.488 14.217 1.00 97.75 135 ALA A O 1
ATOM 1117 N N . ASP A 1 136 ? -13.859 -3.814 15.194 1.00 97.50 136 ASP A N 1
ATOM 1118 C CA . ASP A 1 136 ? -14.411 -4.571 16.312 1.00 97.50 136 ASP A CA 1
ATOM 1119 C C . ASP A 1 136 ? -14.902 -3.648 17.438 1.00 97.50 136 ASP A C 1
ATOM 1121 O O . ASP A 1 136 ? -14.150 -3.244 18.325 1.00 97.50 136 ASP A O 1
ATOM 1125 N N . GLU A 1 137 ? -16.194 -3.317 17.430 1.00 95.25 137 GLU A N 1
ATOM 1126 C CA . GLU A 1 137 ? -16.822 -2.465 18.456 1.00 95.25 137 GLU A CA 1
ATOM 1127 C C . GLU A 1 137 ? -16.902 -3.100 19.855 1.00 95.25 137 GLU A C 1
ATOM 1129 O O . GLU A 1 137 ? -17.252 -2.426 20.821 1.00 95.25 137 GLU A O 1
ATOM 1134 N N . ARG A 1 138 ? -16.533 -4.378 20.009 1.00 96.06 138 ARG A N 1
ATOM 1135 C CA . ARG A 1 138 ? -16.406 -5.006 21.336 1.00 96.06 138 ARG A CA 1
ATOM 1136 C C . ARG A 1 138 ? -15.145 -4.551 22.075 1.00 96.06 138 ARG A C 1
ATOM 1138 O O . ARG A 1 138 ? -15.048 -4.745 23.285 1.00 96.06 138 ARG A O 1
ATOM 1145 N N . LEU A 1 139 ? -14.164 -3.999 21.358 1.00 96.75 139 LEU A N 1
ATOM 1146 C CA . LEU A 1 139 ? -12.895 -3.539 21.915 1.00 96.75 139 LEU A CA 1
ATOM 1147 C C . LEU A 1 139 ? -12.955 -2.040 22.234 1.00 96.75 139 LEU A C 1
ATOM 1149 O O . LEU A 1 139 ? -13.365 -1.230 21.403 1.00 96.75 139 LEU A O 1
ATOM 1153 N N . SER A 1 140 ? -12.474 -1.656 23.419 1.00 95.88 140 SER A N 1
ATOM 1154 C CA . SER A 1 140 ? -12.197 -0.248 23.728 1.00 95.88 140 SER A CA 1
ATOM 1155 C C . SER A 1 140 ? -11.030 0.272 22.883 1.00 95.88 140 SER A C 1
ATOM 1157 O O . SER A 1 140 ? -10.211 -0.519 22.417 1.00 95.88 140 SER A O 1
ATOM 1159 N N . MET A 1 141 ? -10.899 1.594 22.726 1.00 94.44 141 MET A N 1
ATOM 1160 C CA . MET A 1 141 ? -9.794 2.158 21.936 1.00 94.44 141 MET A CA 1
ATOM 1161 C C . MET A 1 141 ? -8.419 1.741 22.481 1.00 94.44 141 MET A C 1
ATOM 1163 O O . MET A 1 141 ? -7.604 1.218 21.738 1.00 94.44 141 MET A O 1
ATOM 1167 N N . ALA A 1 142 ? -8.214 1.791 23.801 1.00 97.00 142 ALA A N 1
ATOM 1168 C CA . ALA A 1 142 ? -6.965 1.325 24.414 1.00 97.00 142 ALA A CA 1
ATOM 1169 C C . ALA A 1 142 ? -6.666 -0.167 24.139 1.00 97.00 142 ALA A C 1
ATOM 1171 O O . ALA A 1 142 ? -5.506 -0.563 23.991 1.00 97.00 142 ALA A O 1
ATOM 1172 N N . ALA A 1 143 ? -7.704 -1.011 24.068 1.00 98.31 143 ALA A N 1
ATOM 1173 C CA . ALA A 1 143 ? -7.550 -2.421 23.716 1.00 98.31 143 ALA A CA 1
ATOM 1174 C C . ALA A 1 143 ? -7.228 -2.611 22.227 1.00 98.31 143 ALA A C 1
ATOM 1176 O O . ALA A 1 143 ? -6.420 -3.486 21.905 1.00 98.31 143 ALA A O 1
ATOM 1177 N N . LYS A 1 144 ? -7.822 -1.790 21.346 1.00 98.44 144 LYS A N 1
ATOM 1178 C CA . LYS A 1 144 ? -7.498 -1.735 19.913 1.00 98.44 144 LYS A CA 1
ATOM 1179 C C . LYS A 1 144 ? -6.037 -1.348 19.717 1.00 98.44 144 LYS A C 1
ATOM 1181 O O . LYS A 1 144 ? -5.302 -2.122 19.110 1.00 98.44 144 LYS A O 1
ATOM 1186 N N . ASP A 1 145 ? -5.595 -0.262 20.346 1.00 98.38 145 ASP A N 1
ATOM 1187 C CA . ASP A 1 145 ? -4.222 0.231 20.229 1.00 98.38 145 ASP A CA 1
ATOM 1188 C C . ASP A 1 145 ? -3.208 -0.828 20.688 1.00 98.38 145 ASP A C 1
ATOM 1190 O O . ASP A 1 145 ? -2.270 -1.182 19.974 1.00 98.38 145 ASP A O 1
ATOM 1194 N N . SER A 1 146 ? -3.454 -1.425 21.860 1.00 98.56 146 SER A N 1
ATOM 1195 C CA . SER A 1 146 ? -2.600 -2.487 22.407 1.00 98.56 146 SER A CA 1
ATOM 1196 C C . SER A 1 146 ? -2.557 -3.730 21.515 1.00 98.56 146 SER A C 1
ATOM 1198 O O . SER A 1 146 ? -1.548 -4.433 21.472 1.00 98.56 146 SER A O 1
ATOM 1200 N N . LEU A 1 147 ? -3.667 -4.067 20.855 1.00 98.81 147 LEU A N 1
ATOM 1201 C CA . LEU A 1 147 ? -3.728 -5.213 19.956 1.00 98.81 147 LEU A CA 1
ATOM 1202 C C . LEU A 1 147 ? -3.007 -4.926 18.639 1.00 98.81 147 LEU A C 1
ATOM 1204 O O . LEU A 1 147 ? -2.286 -5.800 18.173 1.00 98.81 147 LEU A O 1
ATOM 1208 N N . ILE A 1 148 ? -3.126 -3.721 18.084 1.00 98.81 148 ILE A N 1
ATOM 1209 C CA . ILE A 1 148 ? -2.418 -3.317 16.862 1.00 98.81 148 ILE A CA 1
ATOM 1210 C C . ILE A 1 148 ? -0.898 -3.367 17.055 1.00 98.81 148 ILE A C 1
ATOM 1212 O O . ILE A 1 148 ? -0.194 -3.892 16.190 1.00 98.81 148 ILE A O 1
ATOM 1216 N N . GLU A 1 149 ? -0.378 -2.932 18.205 1.00 98.75 149 GLU A N 1
ATOM 1217 C CA . GLU A 1 149 ? 1.055 -3.085 18.498 1.00 98.75 149 GLU A CA 1
ATOM 1218 C C . GLU A 1 149 ? 1.469 -4.561 18.588 1.00 98.75 149 GLU A C 1
ATOM 1220 O O . GLU A 1 149 ? 2.489 -4.947 18.019 1.00 98.75 149 GLU A O 1
ATOM 1225 N N . ARG A 1 150 ? 0.640 -5.432 19.185 1.00 98.75 150 ARG A N 1
ATOM 1226 C CA . ARG A 1 150 ? 0.898 -6.886 19.189 1.00 98.75 150 ARG A CA 1
ATOM 1227 C C . ARG A 1 150 ? 0.867 -7.502 17.790 1.00 98.75 150 ARG A C 1
ATOM 1229 O O . ARG A 1 150 ? 1.676 -8.381 17.503 1.00 98.75 150 ARG A O 1
ATOM 1236 N N . LEU A 1 151 ? -0.054 -7.072 16.927 1.00 98.81 151 LEU A N 1
ATOM 1237 C CA . LEU A 1 151 ? -0.102 -7.506 15.527 1.00 98.81 151 LEU A CA 1
ATOM 1238 C C . LEU A 1 151 ? 1.150 -7.056 14.773 1.00 98.81 151 LEU A C 1
ATOM 1240 O O . LEU A 1 151 ? 1.717 -7.831 14.008 1.00 98.81 151 LEU A O 1
ATOM 1244 N N . THR A 1 152 ? 1.613 -5.837 15.043 1.00 98.81 152 THR A N 1
ATOM 1245 C CA . THR A 1 152 ? 2.846 -5.290 14.472 1.00 98.81 152 THR A CA 1
ATOM 1246 C C . THR A 1 152 ? 4.071 -6.078 14.945 1.00 98.81 152 THR A C 1
ATOM 1248 O O . THR A 1 152 ? 4.923 -6.425 14.130 1.00 98.81 152 THR A O 1
ATOM 1251 N N . ASP A 1 153 ? 4.148 -6.447 16.226 1.00 98.69 153 ASP A N 1
ATOM 1252 C CA . ASP A 1 153 ? 5.211 -7.313 16.754 1.00 98.69 153 ASP A CA 1
ATOM 1253 C C . ASP A 1 153 ? 5.171 -8.717 16.132 1.00 98.69 153 ASP A C 1
ATOM 1255 O O . ASP A 1 153 ? 6.208 -9.260 15.749 1.00 98.69 153 ASP A O 1
ATOM 1259 N N . TYR A 1 154 ? 3.976 -9.297 15.978 1.00 98.19 154 TYR A N 1
ATOM 1260 C CA . TYR A 1 154 ? 3.804 -10.589 15.315 1.00 98.19 154 TYR A CA 1
ATOM 1261 C C . TYR A 1 154 ? 4.245 -10.536 13.849 1.00 98.19 154 TYR A C 1
ATOM 1263 O O . TYR A 1 154 ? 4.990 -11.408 13.402 1.00 98.19 154 TYR A O 1
ATOM 1271 N N . TYR A 1 155 ? 3.868 -9.483 13.125 1.00 98.38 155 TYR A N 1
ATOM 1272 C CA . TYR A 1 155 ? 4.337 -9.225 11.768 1.00 98.38 155 TYR A CA 1
ATOM 1273 C C . TYR A 1 155 ? 5.871 -9.134 11.707 1.00 98.38 155 TYR A C 1
ATOM 1275 O O . TYR A 1 155 ? 6.509 -9.833 10.917 1.00 98.38 155 TYR A O 1
ATOM 1283 N N . LEU A 1 156 ? 6.484 -8.352 12.598 1.00 98.19 156 LEU A N 1
ATOM 1284 C CA . LEU A 1 156 ? 7.935 -8.152 12.646 1.00 98.19 156 LEU A CA 1
ATOM 1285 C C . LEU A 1 156 ? 8.723 -9.380 13.122 1.00 98.19 156 LEU A C 1
ATOM 1287 O O . LEU A 1 156 ? 9.929 -9.451 12.886 1.00 98.19 156 LEU A O 1
ATOM 1291 N N . SER A 1 157 ? 8.069 -10.369 13.740 1.00 96.56 157 SER A N 1
ATOM 1292 C CA . SER A 1 157 ? 8.717 -11.634 14.116 1.00 96.56 157 SER A CA 1
ATOM 1293 C C . SER A 1 157 ? 9.240 -12.421 12.904 1.00 96.56 157 SER A C 1
ATOM 1295 O O . SER A 1 157 ? 10.178 -13.209 13.030 1.00 96.56 157 SER A O 1
ATOM 1297 N N . ARG A 1 158 ? 8.690 -12.163 11.710 1.00 94.38 158 ARG A N 1
ATOM 1298 C CA . ARG A 1 158 ? 9.123 -12.729 10.426 1.00 94.38 158 ARG A CA 1
ATOM 1299 C C . ARG A 1 158 ? 10.109 -11.808 9.717 1.00 94.38 158 ARG A C 1
ATOM 1301 O O . ARG A 1 158 ? 9.825 -11.257 8.657 1.00 94.38 158 ARG A O 1
ATOM 1308 N N . THR A 1 159 ? 11.294 -11.643 10.295 1.00 93.62 159 THR A N 1
ATOM 1309 C CA . THR A 1 159 ? 12.351 -10.757 9.764 1.00 93.62 159 THR A CA 1
ATOM 1310 C C . THR A 1 159 ? 12.822 -11.122 8.351 1.00 93.62 159 THR A C 1
ATOM 1312 O O . THR A 1 159 ? 13.420 -10.303 7.653 1.00 93.62 159 THR A O 1
ATOM 1315 N N . ASP A 1 160 ? 12.539 -12.340 7.895 1.00 92.69 160 ASP A N 1
ATOM 1316 C CA . ASP A 1 160 ? 12.829 -12.804 6.546 1.00 92.69 160 ASP A CA 1
ATOM 1317 C C . ASP A 1 160 ? 11.915 -12.174 5.481 1.00 92.69 160 ASP A C 1
ATOM 1319 O O . ASP A 1 160 ? 12.371 -12.000 4.347 1.00 92.69 160 ASP A O 1
ATOM 1323 N N .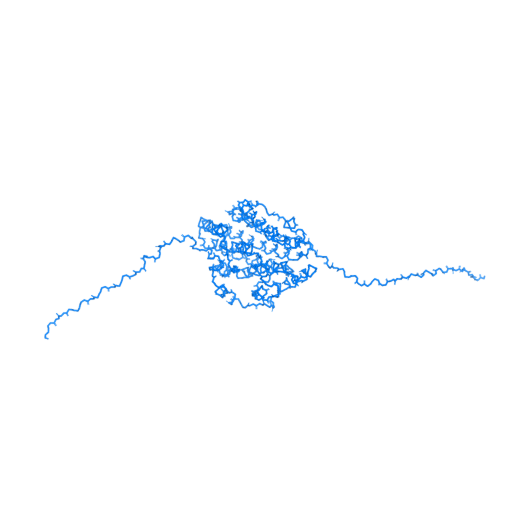 VAL A 1 161 ? 10.686 -11.774 5.835 1.00 94.56 161 VAL A N 1
ATOM 1324 C CA . VAL A 1 161 ? 9.685 -11.203 4.909 1.00 94.56 161 VAL A CA 1
ATOM 1325 C C . VAL A 1 161 ? 9.040 -9.890 5.386 1.00 94.56 161 VAL A C 1
ATOM 1327 O O . VAL A 1 161 ? 8.319 -9.249 4.629 1.00 94.56 161 VAL A O 1
ATOM 1330 N N . ALA A 1 162 ? 9.290 -9.442 6.611 1.00 98.00 162 ALA A N 1
ATOM 1331 C CA . ALA A 1 162 ? 8.732 -8.195 7.119 1.00 98.00 162 ALA A CA 1
ATOM 1332 C C . ALA A 1 162 ? 9.506 -6.971 6.605 1.00 98.00 162 ALA A C 1
ATOM 1334 O O . ALA A 1 162 ? 10.721 -6.867 6.781 1.00 98.00 162 ALA A O 1
ATOM 1335 N N . PHE A 1 163 ? 8.794 -6.003 6.027 1.00 98.81 163 PHE A N 1
ATOM 1336 C CA . PHE A 1 163 ? 9.293 -4.635 5.874 1.00 98.81 163 PHE A CA 1
ATOM 1337 C C . PHE A 1 163 ? 9.692 -4.054 7.238 1.00 98.81 163 PHE A C 1
ATOM 1339 O O . PHE A 1 163 ? 9.009 -4.266 8.241 1.00 98.81 163 PHE A O 1
ATOM 1346 N N . THR A 1 164 ? 10.795 -3.305 7.270 1.00 98.62 164 THR A N 1
ATOM 1347 C CA . THR A 1 164 ? 11.275 -2.645 8.493 1.00 98.62 164 THR A CA 1
ATOM 1348 C C . THR A 1 164 ? 10.272 -1.597 9.009 1.00 98.62 164 THR A C 1
ATOM 1350 O O . THR A 1 164 ? 9.638 -0.922 8.194 1.00 98.62 164 THR A O 1
ATOM 1353 N N . PRO A 1 165 ? 10.154 -1.385 10.337 1.00 98.56 165 PRO A N 1
ATOM 1354 C CA . PRO A 1 165 ? 9.323 -0.328 10.918 1.00 98.56 165 PRO A CA 1
ATOM 1355 C C . PRO A 1 165 ? 10.039 1.034 10.977 1.00 98.56 165 PRO A C 1
ATOM 1357 O O . PRO A 1 165 ? 9.624 1.915 11.726 1.00 98.56 165 PRO A O 1
ATOM 1360 N N . VAL A 1 166 ? 11.141 1.199 10.235 1.00 98.44 166 VAL A N 1
ATOM 1361 C CA . VAL A 1 166 ? 11.913 2.448 10.134 1.00 98.44 166 VAL A CA 1
ATOM 1362 C C . VAL A 1 166 ? 11.686 3.076 8.752 1.00 98.44 166 VAL A C 1
ATOM 1364 O O . VAL A 1 166 ? 11.754 2.342 7.759 1.00 98.44 166 VAL A O 1
ATOM 1367 N N . PRO A 1 167 ? 11.417 4.393 8.645 1.00 98.50 167 PRO A N 1
ATOM 1368 C CA . PRO A 1 167 ? 11.081 4.998 7.363 1.00 98.50 167 PRO A CA 1
ATOM 1369 C C . PRO A 1 167 ? 12.253 4.931 6.394 1.00 98.50 167 PRO A C 1
ATOM 1371 O O . PRO A 1 167 ? 13.388 5.280 6.741 1.00 98.50 167 PRO A O 1
ATOM 1374 N N . LYS A 1 168 ? 11.983 4.483 5.169 1.00 98.44 168 LYS A N 1
ATOM 1375 C CA . LYS A 1 168 ? 12.987 4.445 4.111 1.00 98.44 168 LYS A CA 1
ATOM 1376 C C . LYS A 1 168 ? 13.049 5.759 3.352 1.00 98.44 168 LYS A C 1
ATOM 1378 O O . LYS A 1 168 ? 12.066 6.472 3.198 1.00 98.44 168 LYS A O 1
ATOM 1383 N N . SER A 1 169 ? 14.242 6.078 2.863 1.00 97.44 169 SER A N 1
ATOM 1384 C CA . SER A 1 169 ? 14.456 7.253 2.030 1.00 97.44 169 SER A CA 1
ATOM 1385 C C . SER A 1 169 ? 13.758 7.088 0.685 1.00 97.44 169 SER A C 1
ATOM 1387 O O . SER A 1 169 ? 13.998 6.111 -0.030 1.00 97.44 169 SER A O 1
ATOM 1389 N N . MET A 1 170 ? 13.008 8.114 0.277 1.00 95.94 170 MET A N 1
ATOM 1390 C CA . MET A 1 170 ? 12.392 8.195 -1.053 1.00 95.94 170 MET A CA 1
ATOM 1391 C C . MET A 1 170 ? 13.398 8.072 -2.201 1.00 95.94 170 MET A C 1
ATOM 1393 O O . MET A 1 170 ? 13.024 7.708 -3.311 1.00 95.94 170 MET A O 1
ATOM 1397 N N . ALA A 1 171 ? 14.696 8.280 -1.951 1.00 96.62 171 ALA A N 1
ATOM 1398 C CA . ALA A 1 171 ? 15.744 8.037 -2.940 1.00 96.62 171 ALA A CA 1
ATOM 1399 C C . ALA A 1 171 ? 15.777 6.583 -3.461 1.00 96.62 171 ALA A C 1
ATOM 1401 O O . ALA A 1 171 ? 16.207 6.358 -4.596 1.00 96.62 171 ALA A O 1
ATOM 1402 N N . LEU A 1 172 ? 15.309 5.602 -2.678 1.00 97.75 172 LEU A N 1
ATOM 1403 C CA . LEU A 1 172 ? 15.170 4.214 -3.137 1.00 97.75 172 LEU A CA 1
ATOM 1404 C C . LEU A 1 172 ? 14.099 4.058 -4.225 1.00 97.75 172 LEU A C 1
ATOM 1406 O O . LEU A 1 172 ? 14.241 3.202 -5.091 1.00 97.75 172 LEU A O 1
ATOM 1410 N N . MET A 1 173 ? 13.062 4.895 -4.210 1.00 96.44 173 MET A N 1
ATOM 1411 C CA . MET A 1 173 ? 11.984 4.873 -5.198 1.00 96.44 173 MET A CA 1
ATOM 1412 C C . MET A 1 173 ? 12.236 5.853 -6.350 1.00 96.44 173 MET A C 1
ATOM 1414 O O . MET A 1 173 ? 11.985 5.521 -7.505 1.00 96.44 173 MET A O 1
ATOM 1418 N N . ASP A 1 174 ? 12.776 7.041 -6.068 1.00 95.12 174 ASP A N 1
ATOM 1419 C CA . ASP A 1 174 ? 12.846 8.151 -7.029 1.00 95.12 174 ASP A CA 1
ATOM 1420 C C . ASP A 1 174 ? 14.212 8.393 -7.675 1.00 95.12 174 ASP A C 1
ATOM 1422 O O . ASP A 1 174 ? 14.283 9.098 -8.681 1.00 95.12 174 ASP A O 1
ATOM 1426 N N . ARG A 1 175 ? 15.303 7.854 -7.120 1.00 96.19 175 ARG A N 1
ATOM 1427 C CA . ARG A 1 175 ? 16.673 8.205 -7.547 1.00 96.19 175 ARG A CA 1
ATOM 1428 C C . ARG A 1 175 ? 17.515 7.014 -8.002 1.00 96.19 175 ARG A C 1
ATOM 1430 O O . ARG A 1 175 ? 18.737 7.121 -8.086 1.00 96.19 175 ARG A O 1
ATOM 1437 N N . GLN A 1 176 ? 16.885 5.886 -8.308 1.00 96.75 176 GLN A N 1
ATOM 1438 C CA . GLN A 1 176 ? 17.555 4.728 -8.894 1.00 96.75 176 GLN A CA 1
ATOM 1439 C C . GLN A 1 176 ? 17.621 4.857 -10.426 1.00 96.75 176 GLN A C 1
ATOM 1441 O O . GLN A 1 176 ? 16.777 5.524 -11.026 1.00 96.75 176 GLN A O 1
ATOM 1446 N N . PRO A 1 177 ? 18.558 4.171 -11.109 1.00 96.25 177 PRO A N 1
ATOM 1447 C CA . PRO A 1 177 ? 18.649 4.207 -12.575 1.00 96.25 177 PRO A CA 1
ATOM 1448 C C . PRO A 1 177 ? 17.383 3.746 -13.316 1.00 96.25 177 PRO A C 1
ATOM 1450 O O . PRO A 1 177 ? 17.190 4.083 -14.480 1.00 96.25 177 PRO A O 1
ATOM 1453 N N . PHE A 1 178 ? 16.533 2.954 -12.658 1.00 96.56 178 PHE A N 1
ATOM 1454 C CA . PHE A 1 178 ? 15.256 2.469 -13.188 1.00 96.56 178 PHE A CA 1
ATOM 1455 C C . PHE A 1 178 ? 14.049 3.271 -12.687 1.00 96.56 178 PHE A C 1
ATOM 1457 O O . PHE A 1 178 ? 12.929 2.985 -13.101 1.00 96.56 178 PHE A O 1
ATOM 1464 N N . SER A 1 179 ? 14.255 4.253 -11.807 1.00 97.88 179 SER A N 1
ATOM 1465 C CA . SER A 1 179 ? 13.170 4.978 -11.156 1.00 97.88 179 SER A CA 1
ATOM 1466 C C . SER A 1 179 ? 12.258 5.689 -12.149 1.00 97.88 179 SER A C 1
ATOM 1468 O O . SER A 1 179 ? 12.679 6.259 -13.169 1.00 97.88 179 SER A O 1
ATOM 1470 N N . GLN A 1 180 ? 10.985 5.717 -11.774 1.00 96.75 180 GLN A N 1
ATOM 1471 C CA . GLN A 1 180 ? 9.892 6.406 -12.440 1.00 96.75 180 GLN A CA 1
ATOM 1472 C C . GLN A 1 180 ? 9.618 5.931 -13.878 1.00 96.75 180 GLN A C 1
ATOM 1474 O O . GLN A 1 180 ? 8.839 6.570 -14.583 1.00 96.75 180 GLN A O 1
ATOM 1479 N N . VAL A 1 181 ? 10.230 4.835 -14.346 1.00 97.25 181 VAL A N 1
ATOM 1480 C CA . VAL A 1 181 ? 9.932 4.286 -15.677 1.00 97.25 181 VAL A CA 1
ATOM 1481 C C . VAL A 1 181 ? 8.452 3.937 -15.774 1.00 97.25 181 VAL A C 1
ATOM 1483 O O . VAL A 1 181 ? 7.791 4.370 -16.712 1.00 97.25 181 VAL A O 1
ATOM 1486 N N . PHE A 1 182 ? 7.901 3.226 -14.793 1.00 97.25 182 PHE A N 1
ATOM 1487 C CA . PHE A 1 182 ? 6.508 2.807 -14.827 1.00 97.25 182 PHE A CA 1
ATOM 1488 C C . PHE A 1 182 ? 5.551 4.002 -14.842 1.00 97.25 182 PHE A C 1
ATOM 1490 O O . PHE A 1 182 ? 4.689 4.077 -15.715 1.00 97.25 182 PHE A O 1
ATOM 1497 N N . ARG A 1 183 ? 5.737 4.976 -13.943 1.00 95.69 183 ARG A N 1
ATOM 1498 C CA . ARG A 1 183 ? 4.840 6.141 -13.868 1.00 95.69 183 ARG A CA 1
ATOM 1499 C C . ARG A 1 183 ? 4.899 7.035 -15.112 1.00 95.69 183 ARG A C 1
ATOM 1501 O O . ARG A 1 183 ? 3.903 7.670 -15.439 1.00 95.69 183 ARG A O 1
ATOM 1508 N N . ARG A 1 184 ? 6.046 7.090 -15.803 1.00 96.25 184 ARG A N 1
ATOM 1509 C CA . ARG A 1 184 ? 6.195 7.843 -17.061 1.00 96.25 184 ARG A CA 1
ATOM 1510 C C . ARG A 1 184 ? 5.541 7.123 -18.239 1.00 96.25 184 ARG A C 1
ATOM 1512 O O . ARG A 1 184 ? 4.849 7.763 -19.020 1.00 96.25 184 ARG A O 1
ATOM 1519 N N . GLU A 1 185 ? 5.746 5.813 -18.354 1.00 96.06 185 GLU A N 1
ATOM 1520 C CA . GLU A 1 185 ? 5.254 5.015 -19.487 1.00 96.06 185 GLU A CA 1
ATOM 1521 C C . GLU A 1 185 ? 3.768 4.632 -19.346 1.00 96.06 185 GLU A C 1
ATOM 1523 O O . GLU A 1 185 ? 3.058 4.486 -20.340 1.00 96.06 185 GLU A O 1
ATOM 1528 N N . TYR A 1 186 ? 3.273 4.487 -18.112 1.00 97.00 186 TYR A N 1
ATOM 1529 C CA . TYR A 1 186 ? 1.917 4.015 -17.803 1.00 97.00 186 TYR A CA 1
ATOM 1530 C C . TYR A 1 186 ? 1.213 4.897 -16.751 1.00 97.00 186 TYR A C 1
ATOM 1532 O O . TYR A 1 186 ? 0.731 4.381 -15.737 1.00 97.00 186 TYR A O 1
ATOM 1540 N N . PRO A 1 187 ? 1.100 6.222 -16.967 1.00 96.94 187 PRO A N 1
ATOM 1541 C CA . PRO A 1 187 ? 0.652 7.171 -15.944 1.00 96.94 187 PRO A CA 1
ATOM 1542 C C . PRO A 1 187 ? -0.758 6.890 -15.413 1.00 96.94 187 PRO A C 1
ATOM 1544 O O . PRO A 1 187 ? -0.989 7.007 -14.214 1.00 96.94 187 PRO A O 1
ATOM 1547 N N . ALA A 1 188 ? -1.693 6.462 -16.269 1.00 96.44 188 ALA A N 1
ATOM 1548 C CA . ALA A 1 188 ? -3.054 6.129 -15.842 1.00 96.44 188 ALA A CA 1
ATOM 1549 C C . ALA A 1 188 ? -3.083 4.908 -14.907 1.00 96.44 188 ALA A C 1
ATOM 1551 O O . ALA A 1 188 ? -3.745 4.930 -13.872 1.00 96.44 188 ALA A O 1
ATOM 1552 N N . PHE A 1 189 ? -2.324 3.856 -15.236 1.00 98.06 189 PHE A N 1
ATOM 1553 C CA . PHE A 1 189 ? -2.247 2.663 -14.392 1.00 98.06 189 PHE A CA 1
ATOM 1554 C C . PHE A 1 189 ? -1.524 2.983 -13.077 1.00 98.06 189 PHE A C 1
ATOM 1556 O O . PHE A 1 189 ? -1.999 2.594 -12.017 1.00 98.06 189 PHE A O 1
ATOM 1563 N N . ASN A 1 190 ? -0.434 3.755 -13.122 1.00 98.44 190 ASN A N 1
ATOM 1564 C CA . ASN A 1 190 ? 0.250 4.229 -11.919 1.00 98.44 190 ASN A CA 1
ATOM 1565 C C . ASN A 1 190 ? -0.676 5.047 -11.010 1.00 98.44 190 ASN A C 1
ATOM 1567 O O . ASN A 1 190 ? -0.752 4.782 -9.816 1.00 98.44 190 ASN A O 1
ATOM 1571 N N . GLY A 1 191 ? -1.424 5.998 -11.575 1.00 98.19 191 GLY A N 1
ATOM 1572 C CA . GLY A 1 191 ? -2.399 6.787 -10.826 1.00 98.19 191 GLY A CA 1
ATOM 1573 C C . GLY A 1 191 ? -3.487 5.924 -10.179 1.00 98.19 191 GLY A C 1
ATOM 1574 O O . GLY A 1 191 ? -3.838 6.138 -9.019 1.00 98.19 191 GLY A O 1
ATOM 1575 N N . LEU A 1 192 ? -3.971 4.899 -10.888 1.00 98.56 192 LEU A N 1
ATOM 1576 C CA . LEU A 1 192 ? -4.909 3.929 -10.330 1.00 98.56 192 LEU A CA 1
ATOM 1577 C C . LEU A 1 192 ? -4.298 3.162 -9.147 1.00 98.56 192 LEU A C 1
ATOM 1579 O O . LEU A 1 192 ? -4.946 3.056 -8.110 1.00 98.56 192 LEU A O 1
ATOM 1583 N N . ILE A 1 193 ? -3.054 2.693 -9.260 1.00 98.50 193 ILE A N 1
ATOM 1584 C CA . ILE A 1 193 ? -2.352 2.029 -8.152 1.00 98.50 193 ILE A CA 1
ATOM 1585 C C . ILE A 1 193 ? -2.188 2.965 -6.949 1.00 98.50 193 ILE A C 1
ATOM 1587 O O . ILE A 1 193 ? -2.539 2.586 -5.835 1.00 98.50 193 ILE A O 1
ATOM 1591 N N . TRP A 1 194 ? -1.759 4.211 -7.149 1.00 98.69 194 TRP A N 1
ATOM 1592 C CA . TRP A 1 194 ? -1.686 5.173 -6.048 1.00 98.69 194 TRP A CA 1
ATOM 1593 C C . TRP A 1 194 ? -3.058 5.474 -5.438 1.00 98.69 194 TRP A C 1
ATOM 1595 O O . TRP A 1 194 ? -3.155 5.691 -4.236 1.00 98.69 194 TRP A O 1
ATOM 1605 N N . SER A 1 195 ? -4.148 5.422 -6.209 1.00 98.69 195 SER A N 1
ATOM 1606 C CA . SER A 1 195 ? -5.494 5.524 -5.632 1.00 98.69 195 SER A CA 1
ATOM 1607 C C . SER A 1 195 ? -5.874 4.314 -4.763 1.00 98.69 195 SER A C 1
ATOM 1609 O O . SER A 1 195 ? -6.645 4.477 -3.816 1.00 98.69 195 SER A O 1
ATOM 1611 N N . TYR A 1 196 ? -5.312 3.126 -5.031 1.00 98.50 196 TYR A N 1
ATOM 1612 C CA . TYR A 1 196 ? -5.458 1.953 -4.158 1.00 98.50 196 TYR A CA 1
ATOM 1613 C C . TYR A 1 196 ? -4.754 2.199 -2.830 1.00 98.50 196 TYR A C 1
ATOM 1615 O O . TYR A 1 196 ? -5.393 2.088 -1.784 1.00 98.50 196 TYR A O 1
ATOM 1623 N N . HIS A 1 197 ? -3.486 2.622 -2.889 1.00 98.62 197 HIS A N 1
ATOM 1624 C CA . HIS A 1 197 ? -2.683 2.960 -1.710 1.00 98.62 197 HIS A CA 1
ATOM 1625 C C . HIS A 1 197 ? -3.375 4.025 -0.866 1.00 98.62 197 HIS A C 1
ATOM 1627 O O . HIS A 1 197 ? -3.525 3.845 0.340 1.00 98.62 197 HIS A O 1
ATOM 1633 N N . TRP A 1 198 ? -3.889 5.082 -1.509 1.00 98.69 198 TRP A N 1
ATOM 1634 C CA . TRP A 1 198 ? -4.661 6.135 -0.849 1.00 98.69 198 TRP A CA 1
ATOM 1635 C C . TRP A 1 198 ? -5.866 5.572 -0.095 1.00 98.69 198 TRP A C 1
ATOM 1637 O O . TRP A 1 198 ? -6.052 5.901 1.074 1.00 98.69 198 TRP A O 1
ATOM 1647 N N . LEU A 1 199 ? -6.680 4.714 -0.729 1.00 98.62 199 LEU A N 1
ATOM 1648 C CA . LEU A 1 199 ? -7.860 4.158 -0.063 1.00 98.62 199 LEU A CA 1
ATOM 1649 C C . LEU A 1 199 ? -7.465 3.222 1.078 1.00 98.62 199 LEU A C 1
ATOM 1651 O O . LEU A 1 199 ? -8.101 3.268 2.129 1.00 98.62 199 LEU A O 1
ATOM 1655 N N . GLN A 1 200 ? -6.440 2.388 0.885 1.00 98.31 200 GLN A N 1
ATOM 1656 C CA . GLN A 1 200 ? -5.929 1.507 1.931 1.00 98.31 200 GLN A CA 1
ATOM 1657 C C . GLN A 1 200 ? -5.603 2.348 3.173 1.00 98.31 200 GLN A C 1
ATOM 1659 O O . GLN A 1 200 ? -6.285 2.235 4.193 1.00 98.31 200 GLN A O 1
ATOM 1664 N N . VAL A 1 201 ? -4.667 3.290 3.107 1.00 98.00 201 VAL A N 1
ATOM 1665 C CA . VAL A 1 201 ? -4.301 4.040 4.324 1.00 98.00 201 VAL A CA 1
ATOM 1666 C C . VAL A 1 201 ? -5.399 4.998 4.787 1.00 98.00 201 VAL A C 1
ATOM 1668 O O . VAL A 1 201 ? -5.619 5.150 5.987 1.00 98.00 201 VAL A O 1
ATOM 1671 N N . GLY A 1 202 ? -6.158 5.580 3.859 1.00 97.50 202 GLY A N 1
ATOM 1672 C CA . GLY A 1 202 ? -7.224 6.532 4.161 1.00 97.50 202 GLY A CA 1
ATOM 1673 C C . GLY A 1 202 ? -8.390 5.942 4.946 1.00 97.50 202 GLY A C 1
ATOM 1674 O O . GLY A 1 202 ? -9.066 6.675 5.659 1.00 97.50 202 GLY A O 1
ATOM 1675 N N . LEU A 1 203 ? -8.617 4.627 4.888 1.00 98.06 203 LEU A N 1
ATOM 1676 C CA . LEU A 1 203 ? -9.669 3.973 5.671 1.00 98.06 203 LEU A CA 1
ATOM 1677 C C . LEU A 1 203 ? -9.366 3.890 7.175 1.00 98.06 203 LEU A C 1
ATOM 1679 O O . LEU A 1 203 ? -10.294 3.647 7.946 1.00 98.06 203 LEU A O 1
ATOM 1683 N N . TYR A 1 204 ? -8.128 4.120 7.625 1.00 97.81 204 TYR A N 1
ATOM 1684 C CA . TYR A 1 204 ? -7.824 4.139 9.061 1.00 97.81 204 TYR A CA 1
ATOM 1685 C C . TYR A 1 204 ? -8.420 5.351 9.775 1.00 97.81 204 TYR A C 1
ATOM 1687 O O . TYR A 1 204 ? -9.029 5.209 10.834 1.00 97.81 204 TYR A O 1
ATOM 1695 N N . GLU A 1 205 ? -8.313 6.533 9.173 1.00 94.94 205 GLU A N 1
ATOM 1696 C CA . GLU A 1 205 ? -8.832 7.770 9.756 1.00 94.94 205 GLU A CA 1
ATOM 1697 C C . GLU A 1 205 ? -10.311 7.723 10.151 1.00 94.94 205 GLU A C 1
ATOM 1699 O O . GLU A 1 205 ? -10.621 8.017 11.308 1.00 94.94 205 GLU A O 1
ATOM 1704 N N . PRO A 1 206 ? -11.258 7.348 9.265 1.00 95.19 206 PRO A N 1
ATOM 1705 C CA . PRO A 1 206 ? -12.669 7.323 9.624 1.00 95.19 206 PRO A CA 1
ATOM 1706 C C . PRO A 1 206 ? -12.977 6.314 10.737 1.00 95.19 206 PRO A C 1
ATOM 1708 O O . PRO A 1 206 ? -13.927 6.528 11.491 1.00 95.19 206 PRO A O 1
ATOM 1711 N N . LEU A 1 207 ? -12.182 5.245 10.867 1.00 96.00 207 LEU A N 1
ATOM 1712 C CA . LEU A 1 207 ? -12.350 4.229 11.906 1.00 96.00 207 LEU A CA 1
ATOM 1713 C C . LEU A 1 207 ? -11.838 4.685 13.281 1.00 96.00 207 LEU A C 1
ATOM 1715 O O . LEU A 1 207 ? -12.382 4.253 14.300 1.00 96.00 207 LEU A O 1
ATOM 1719 N N . ILE A 1 208 ? -10.832 5.564 13.308 1.00 94.00 208 ILE A N 1
ATOM 1720 C CA . ILE A 1 208 ? -10.281 6.161 14.533 1.00 94.00 208 ILE A CA 1
ATOM 1721 C C . ILE A 1 208 ? -11.104 7.375 14.969 1.00 94.00 208 ILE A C 1
ATOM 1723 O O . ILE A 1 208 ? -11.451 7.496 16.141 1.00 94.00 208 ILE A O 1
ATOM 1727 N N . ALA A 1 209 ? -11.431 8.270 14.033 1.00 89.00 209 ALA A N 1
ATOM 1728 C CA . ALA A 1 209 ? -12.047 9.562 14.331 1.00 89.00 209 ALA A CA 1
ATOM 1729 C C . ALA A 1 209 ? -13.554 9.486 14.635 1.00 89.00 209 ALA A C 1
ATOM 1731 O O . ALA A 1 209 ? -14.108 10.409 15.231 1.00 89.00 209 ALA A O 1
ATOM 1732 N N . GLY A 1 210 ? -14.251 8.432 14.197 1.00 84.75 210 GLY A N 1
ATOM 1733 C CA . GLY A 1 210 ? -15.681 8.271 14.472 1.00 84.75 210 GLY A CA 1
ATOM 1734 C C . GLY A 1 210 ? -15.947 7.888 15.932 1.00 84.75 210 GLY A C 1
ATOM 1735 O O . GLY A 1 210 ? -15.432 6.876 16.408 1.00 84.75 210 GLY A O 1
ATOM 1736 N N . ALA A 1 211 ? -16.793 8.653 16.630 1.00 86.19 211 ALA A N 1
ATOM 1737 C CA . ALA A 1 211 ? -17.137 8.386 18.027 1.00 86.19 211 ALA A CA 1
ATOM 1738 C C . ALA A 1 211 ? -18.187 7.271 18.162 1.00 86.19 211 ALA A C 1
ATOM 1740 O O . ALA A 1 211 ? -18.214 6.552 19.160 1.00 86.19 211 ALA A O 1
ATOM 1741 N N . THR A 1 212 ? -19.032 7.100 17.142 1.00 91.12 212 THR A N 1
ATOM 1742 C CA . THR A 1 212 ? -20.064 6.055 17.080 1.00 91.12 212 THR A CA 1
ATOM 1743 C C . THR A 1 212 ? -19.908 5.160 15.850 1.00 91.12 212 THR A C 1
ATOM 1745 O O . THR A 1 212 ? -19.348 5.567 14.832 1.00 91.12 212 THR A O 1
ATOM 1748 N N . GLU A 1 213 ? -20.463 3.945 15.901 1.00 91.38 213 GLU A N 1
ATOM 1749 C CA . GLU A 1 213 ? -20.473 3.014 14.760 1.00 91.38 213 GLU A CA 1
ATOM 1750 C C . GLU A 1 213 ? -21.109 3.644 13.505 1.00 91.38 213 GLU A C 1
ATOM 1752 O O . GLU A 1 213 ? -20.591 3.507 12.394 1.00 91.38 213 GLU A O 1
ATOM 1757 N N . SER A 1 214 ? -22.200 4.399 13.684 1.00 93.19 214 SER A N 1
ATOM 1758 C CA . SER A 1 214 ? -22.885 5.100 12.593 1.00 93.19 214 SER A CA 1
ATOM 1759 C C . SER A 1 214 ? -21.996 6.163 11.943 1.00 93.19 214 SER A C 1
ATOM 1761 O O . SER A 1 214 ? -21.929 6.242 10.717 1.00 93.19 214 SER A O 1
ATOM 1763 N N . GLU A 1 215 ? -21.287 6.964 12.742 1.00 93.56 215 GLU A N 1
ATOM 1764 C CA . GLU A 1 215 ? -20.357 7.971 12.219 1.00 93.56 215 GLU A CA 1
ATOM 1765 C C . GLU A 1 215 ? -19.185 7.326 11.484 1.00 93.56 215 GLU A C 1
ATOM 1767 O O . GLU A 1 215 ? -18.850 7.761 10.383 1.00 93.56 215 GLU A O 1
ATOM 1772 N N . LYS A 1 216 ? -18.588 6.263 12.042 1.00 94.88 216 LYS A N 1
ATOM 1773 C CA . LYS A 1 216 ? -17.524 5.511 11.359 1.00 94.88 216 LYS A CA 1
ATOM 1774 C C . LYS A 1 216 ? -18.008 5.004 10.008 1.00 94.88 216 LYS A C 1
ATOM 1776 O O . LYS A 1 216 ? -17.330 5.190 9.005 1.00 94.88 216 LYS A O 1
ATOM 1781 N N . LYS A 1 217 ? -19.212 4.425 9.953 1.00 95.25 217 LYS A N 1
ATOM 1782 C CA . LYS A 1 217 ? -19.810 3.933 8.706 1.00 95.25 217 LYS A CA 1
ATOM 1783 C C . LYS A 1 217 ? -20.023 5.034 7.678 1.00 95.25 217 LYS A C 1
ATOM 1785 O O . LYS A 1 217 ? -19.635 4.852 6.527 1.00 95.25 217 LYS A O 1
ATOM 1790 N N . GLN A 1 218 ? -20.579 6.172 8.085 1.00 94.81 218 GLN A N 1
ATOM 1791 C CA . GLN A 1 218 ? -20.768 7.310 7.188 1.00 94.81 218 GLN A CA 1
ATOM 1792 C C . GLN A 1 218 ? -19.427 7.829 6.648 1.00 94.81 218 GLN A C 1
ATOM 1794 O O . GLN A 1 218 ? -19.305 8.116 5.457 1.00 94.81 218 GLN A O 1
ATOM 1799 N N . ARG A 1 219 ? -18.405 7.923 7.504 1.00 95.44 219 ARG A N 1
ATOM 1800 C CA . ARG A 1 219 ? -17.078 8.407 7.108 1.00 95.44 219 ARG A CA 1
ATOM 1801 C C . ARG A 1 219 ? -16.349 7.408 6.207 1.00 95.44 219 ARG A C 1
ATOM 1803 O O . ARG A 1 219 ? -15.826 7.826 5.184 1.00 95.44 219 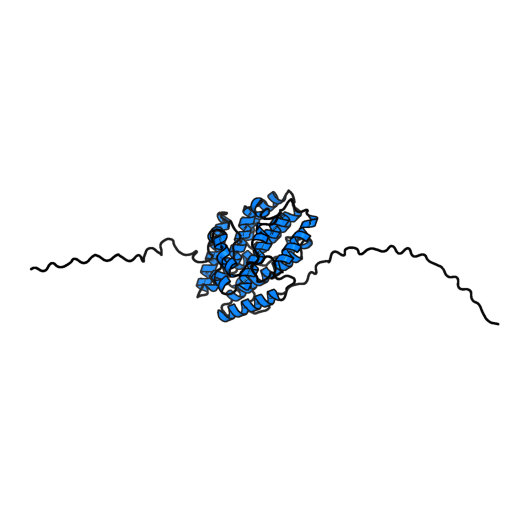ARG A O 1
ATOM 1810 N N . VAL A 1 220 ? -16.403 6.105 6.500 1.00 97.25 220 VAL A N 1
ATOM 1811 C CA . VAL A 1 220 ? -15.883 5.043 5.615 1.00 97.25 220 VAL A CA 1
ATOM 1812 C C . VAL A 1 220 ? -16.535 5.124 4.233 1.00 97.25 220 VAL A C 1
ATOM 1814 O O . VAL A 1 220 ? -15.839 5.082 3.222 1.00 97.25 220 VAL A O 1
ATOM 1817 N N . GLN A 1 221 ? -17.859 5.301 4.169 1.00 96.44 221 GLN A N 1
ATOM 1818 C CA . GLN A 1 221 ? -18.571 5.481 2.900 1.00 96.44 221 GLN A CA 1
ATOM 1819 C C . GLN A 1 221 ? -18.111 6.737 2.151 1.00 96.44 221 GLN A C 1
ATOM 1821 O O . GLN A 1 221 ? -17.932 6.684 0.937 1.00 96.44 221 GLN A O 1
ATOM 1826 N N . ALA A 1 222 ? -17.871 7.849 2.852 1.00 96.62 222 ALA A N 1
ATOM 1827 C CA . ALA A 1 222 ? -17.340 9.066 2.241 1.00 96.62 222 ALA A CA 1
ATOM 1828 C C . ALA A 1 222 ? -15.921 8.861 1.677 1.00 96.62 222 ALA A C 1
ATOM 1830 O O . ALA A 1 222 ? -15.645 9.280 0.553 1.00 96.62 222 ALA A O 1
ATOM 1831 N N . THR A 1 223 ? -15.042 8.162 2.402 1.00 97.75 223 THR A N 1
ATOM 1832 C CA . THR A 1 223 ? -13.692 7.815 1.930 1.00 97.75 223 THR A CA 1
ATOM 1833 C C . THR A 1 223 ? -13.751 6.919 0.685 1.00 97.75 223 THR A C 1
ATOM 1835 O O . THR A 1 223 ? -13.075 7.192 -0.307 1.00 97.75 223 THR A O 1
ATOM 1838 N N . VAL A 1 224 ? -14.624 5.904 0.671 1.00 98.06 224 VAL A N 1
ATOM 1839 C CA . VAL A 1 224 ? -14.857 5.054 -0.515 1.00 98.06 224 VAL A CA 1
ATOM 1840 C C . VAL A 1 224 ? -15.424 5.867 -1.686 1.00 98.06 224 VAL A C 1
ATOM 1842 O O . VAL A 1 224 ? -14.990 5.695 -2.825 1.00 98.06 224 VAL A O 1
ATOM 1845 N N . ALA A 1 225 ? -16.350 6.793 -1.433 1.00 97.25 225 ALA A N 1
ATOM 1846 C CA . ALA A 1 225 ? -16.897 7.669 -2.468 1.00 97.25 225 ALA A CA 1
ATOM 1847 C C . ALA A 1 225 ? -15.820 8.581 -3.077 1.00 97.25 225 ALA A C 1
ATOM 1849 O O . ALA A 1 225 ? -15.808 8.793 -4.290 1.00 97.25 225 ALA A O 1
ATOM 1850 N N . ARG A 1 226 ? -14.873 9.074 -2.268 1.00 97.44 226 ARG A N 1
ATOM 1851 C CA . ARG A 1 226 ? -13.724 9.847 -2.755 1.00 97.44 226 ARG A CA 1
ATOM 1852 C C . ARG A 1 226 ? -12.801 9.007 -3.635 1.00 97.44 226 ARG A C 1
ATOM 1854 O O . ARG A 1 226 ? -12.395 9.480 -4.695 1.00 97.44 226 ARG A O 1
ATOM 1861 N N . PHE A 1 227 ? -12.527 7.759 -3.256 1.00 98.19 227 PHE A N 1
ATOM 1862 C CA . PHE A 1 227 ? -11.815 6.823 -4.129 1.00 98.19 227 PHE A CA 1
ATOM 1863 C C . PHE A 1 227 ? -12.515 6.678 -5.488 1.00 98.19 227 PHE A C 1
ATOM 1865 O O . PHE A 1 227 ? -11.893 6.857 -6.537 1.00 98.19 227 PHE A O 1
ATOM 1872 N N . TRP A 1 228 ? -13.831 6.455 -5.486 1.00 98.00 228 TRP A N 1
ATOM 1873 C CA . TRP A 1 228 ? -14.605 6.359 -6.722 1.00 98.00 228 TRP A CA 1
ATOM 1874 C C . TRP A 1 228 ? -14.602 7.642 -7.545 1.00 98.00 228 TRP A C 1
ATOM 1876 O O . TRP A 1 228 ? -14.540 7.569 -8.770 1.00 98.00 228 TRP A O 1
ATOM 1886 N N . GLN A 1 229 ? -14.606 8.810 -6.903 1.00 97.56 229 GLN A N 1
ATOM 1887 C CA . GLN A 1 229 ? -14.465 10.085 -7.597 1.00 97.56 229 GLN A CA 1
ATOM 1888 C C . GLN A 1 229 ? -13.134 10.158 -8.361 1.00 97.56 229 GLN A C 1
ATOM 1890 O O . GLN A 1 229 ? -13.134 10.569 -9.523 1.00 97.56 229 GLN A O 1
ATOM 1895 N N . MET A 1 230 ? -12.018 9.735 -7.753 1.00 97.69 230 MET A N 1
ATOM 1896 C CA . MET A 1 230 ? -10.715 9.686 -8.435 1.00 97.69 230 MET A CA 1
ATOM 1897 C C . MET A 1 230 ? -10.766 8.762 -9.654 1.00 97.69 230 MET A C 1
ATOM 1899 O O . MET A 1 230 ? -10.358 9.164 -10.741 1.00 97.69 230 MET A O 1
ATOM 1903 N N . VAL A 1 231 ? -11.342 7.565 -9.503 1.00 97.50 231 VAL A N 1
ATOM 1904 C CA . VAL A 1 231 ? -11.461 6.583 -10.594 1.00 97.50 231 VAL A CA 1
ATOM 1905 C C . VAL A 1 231 ? -12.358 7.081 -11.730 1.00 97.50 231 VAL A C 1
ATOM 1907 O O . VAL A 1 231 ? -12.000 6.949 -12.894 1.00 97.50 231 VAL A O 1
ATOM 1910 N N . GLN A 1 232 ? -13.511 7.673 -11.420 1.00 96.69 232 GLN A N 1
ATOM 1911 C CA . GLN A 1 232 ? -14.482 8.127 -12.424 1.00 96.69 232 GLN A CA 1
ATOM 1912 C C . GLN A 1 232 ? -14.028 9.375 -13.181 1.00 96.69 232 GLN A C 1
ATOM 1914 O O . GLN A 1 232 ? -14.376 9.550 -14.346 1.00 96.69 232 GLN A O 1
ATOM 1919 N N . THR A 1 233 ? -13.287 10.260 -12.512 1.00 96.62 233 THR A N 1
ATOM 1920 C CA . THR A 1 233 ? -12.773 11.492 -13.124 1.00 96.62 233 THR A CA 1
ATOM 1921 C C . THR A 1 233 ? -11.371 11.330 -13.706 1.00 96.62 233 THR A C 1
ATOM 1923 O O . THR A 1 233 ? -10.873 12.271 -14.319 1.00 96.62 233 THR A O 1
ATOM 1926 N N . GLU A 1 234 ? -10.739 10.170 -13.493 1.00 95.81 234 GLU A N 1
ATOM 1927 C CA . GLU A 1 234 ? -9.330 9.886 -13.799 1.00 95.81 234 GLU A CA 1
ATOM 1928 C C . GLU A 1 234 ? -8.367 10.947 -13.225 1.00 95.81 234 GLU A C 1
ATOM 1930 O O . GLU A 1 234 ? -7.290 11.212 -13.759 1.00 95.81 234 GLU A O 1
ATOM 1935 N N . ARG A 1 235 ? -8.761 11.573 -12.106 1.00 96.62 235 ARG A N 1
ATOM 1936 C CA . ARG A 1 235 ? -7.946 12.524 -11.341 1.00 96.62 235 ARG A CA 1
ATOM 1937 C C . ARG A 1 235 ? -7.307 11.792 -10.174 1.00 96.62 235 ARG A C 1
ATOM 1939 O O . ARG A 1 235 ? -7.828 11.792 -9.060 1.00 96.62 235 ARG A O 1
ATOM 1946 N N . TYR A 1 236 ? -6.205 11.128 -10.477 1.00 97.69 236 TYR A N 1
ATOM 1947 C CA . TYR A 1 236 ? -5.445 10.332 -9.526 1.00 97.69 236 TYR A CA 1
ATOM 1948 C C . TYR A 1 236 ? -4.419 11.161 -8.743 1.00 97.69 236 TYR A C 1
ATOM 1950 O O . TYR A 1 236 ? -4.088 12.273 -9.168 1.00 97.69 236 TYR A O 1
ATOM 1958 N N . PRO A 1 237 ? -3.882 10.619 -7.631 1.00 98.00 237 PRO A N 1
ATOM 1959 C CA . PRO A 1 237 ? -2.691 11.169 -6.996 1.00 98.00 237 PRO A CA 1
ATOM 1960 C C . PRO A 1 237 ? -1.556 11.365 -8.011 1.00 98.00 237 PRO A C 1
ATOM 1962 O O . PRO A 1 237 ? -1.387 10.569 -8.937 1.00 98.00 237 PRO A O 1
ATOM 1965 N N . THR A 1 238 ? -0.775 12.427 -7.837 1.00 95.44 238 THR A N 1
ATOM 1966 C CA . THR A 1 238 ? 0.405 12.743 -8.663 1.00 95.44 238 THR A CA 1
ATOM 1967 C C . THR A 1 238 ? 1.721 12.428 -7.957 1.00 95.44 238 THR A C 1
ATOM 1969 O O . THR A 1 238 ? 2.778 12.445 -8.587 1.00 95.44 238 THR A O 1
ATOM 1972 N N . VAL A 1 239 ? 1.652 12.117 -6.663 1.00 96.06 239 VAL A N 1
ATOM 1973 C CA . VAL A 1 239 ? 2.739 11.553 -5.861 1.00 96.06 239 VAL A CA 1
ATOM 1974 C C . VAL A 1 239 ? 2.212 10.372 -5.045 1.00 96.06 239 VAL A C 1
ATOM 1976 O O . VAL A 1 239 ? 1.006 10.279 -4.803 1.00 96.06 239 VAL A O 1
ATOM 1979 N N . MET A 1 240 ? 3.112 9.478 -4.625 1.00 97.12 240 MET A N 1
ATOM 1980 C CA . MET A 1 240 ? 2.754 8.341 -3.776 1.00 97.12 240 MET A CA 1
ATOM 1981 C C . MET A 1 240 ? 2.091 8.848 -2.481 1.00 97.12 240 MET A C 1
ATOM 1983 O O . MET A 1 240 ? 2.674 9.706 -1.809 1.00 97.12 240 MET A O 1
ATOM 1987 N N . PRO A 1 241 ? 0.895 8.353 -2.119 1.00 98.00 241 PRO A N 1
ATOM 1988 C CA . PRO A 1 241 ? 0.252 8.732 -0.871 1.00 98.00 241 PRO A CA 1
ATOM 1989 C C . PRO A 1 241 ? 1.052 8.240 0.335 1.00 98.00 241 PRO A C 1
ATOM 1991 O O . PRO A 1 241 ? 1.281 7.041 0.485 1.00 98.00 241 PRO A O 1
ATOM 1994 N N . MET A 1 242 ? 1.454 9.174 1.195 1.00 97.44 242 MET A N 1
ATOM 1995 C CA . MET A 1 242 ? 2.145 8.877 2.449 1.00 97.44 242 MET A CA 1
ATOM 1996 C C . MET A 1 242 ? 1.127 8.682 3.569 1.00 97.44 242 MET A C 1
ATOM 1998 O O . MET A 1 242 ? 0.230 9.510 3.748 1.00 97.44 242 MET A O 1
ATOM 2002 N N . THR A 1 243 ? 1.284 7.630 4.367 1.00 97.88 243 THR A N 1
ATOM 2003 C CA . THR A 1 243 ? 0.372 7.306 5.471 1.00 97.88 243 THR A CA 1
ATOM 2004 C C . THR A 1 243 ? 0.321 8.437 6.498 1.00 97.88 243 THR A C 1
ATOM 2006 O O . THR A 1 243 ? -0.759 8.754 6.986 1.00 97.88 243 THR A O 1
ATOM 2009 N N . SER A 1 244 ? 1.445 9.112 6.769 1.00 96.06 244 SER A N 1
ATOM 2010 C CA . SER A 1 244 ? 1.499 10.286 7.658 1.00 96.06 244 SER A CA 1
ATOM 2011 C C . SER A 1 244 ? 0.641 11.461 7.180 1.00 96.06 244 SER A C 1
ATOM 2013 O O . SER A 1 244 ? 0.044 12.143 8.011 1.00 96.06 244 SER A O 1
ATOM 2015 N N . GLY A 1 245 ? 0.541 11.667 5.864 1.00 95.38 245 GLY A N 1
ATOM 2016 C CA . GLY A 1 245 ? -0.265 12.733 5.265 1.00 95.38 245 GLY A CA 1
ATOM 2017 C C . GLY A 1 245 ? -1.738 12.356 5.098 1.00 95.38 245 GLY A C 1
ATOM 2018 O O . GLY A 1 245 ? -2.623 13.158 5.390 1.00 95.38 245 GLY A O 1
ATOM 2019 N N . ILE A 1 246 ? -2.023 11.132 4.642 1.00 97.19 246 ILE A N 1
ATOM 2020 C CA . ILE A 1 246 ? -3.400 10.675 4.393 1.00 97.19 246 ILE A CA 1
ATOM 2021 C C . ILE A 1 246 ? -4.111 10.261 5.685 1.00 97.19 246 ILE A C 1
ATOM 2023 O O . ILE A 1 246 ? -5.311 10.507 5.827 1.00 97.19 246 ILE A O 1
ATOM 2027 N N . ALA A 1 247 ? -3.374 9.637 6.607 1.00 96.62 247 ALA A N 1
ATOM 2028 C CA . ALA A 1 247 ? -3.875 9.104 7.865 1.00 96.62 247 ALA A CA 1
ATOM 2029 C C . ALA A 1 247 ? -3.053 9.573 9.085 1.00 96.62 247 ALA A C 1
ATOM 2031 O O . ALA A 1 247 ? -2.348 8.774 9.719 1.00 96.62 247 ALA A O 1
ATOM 2032 N N . PRO A 1 248 ? -3.110 10.876 9.423 1.00 95.69 248 PRO A N 1
ATOM 2033 C CA . PRO A 1 248 ? -2.300 11.454 10.491 1.00 95.69 248 PRO A CA 1
ATOM 2034 C C . PRO A 1 248 ? -2.655 10.932 11.891 1.00 95.69 248 PRO A C 1
ATOM 2036 O O . PRO A 1 248 ? -1.747 10.730 12.699 1.00 95.69 248 PRO A O 1
ATOM 2039 N N . ALA A 1 249 ? -3.932 10.677 12.202 1.00 96.00 249 ALA A N 1
ATOM 2040 C CA . ALA A 1 249 ? -4.333 10.140 13.503 1.00 96.00 249 ALA A CA 1
ATOM 2041 C C . ALA A 1 249 ? -3.851 8.693 13.666 1.00 96.00 249 ALA A C 1
ATOM 2043 O O . ALA A 1 249 ? -3.290 8.344 14.707 1.00 96.00 249 ALA A O 1
ATOM 2044 N N . PHE A 1 250 ? -3.982 7.877 12.615 1.00 97.75 250 PHE A N 1
ATOM 2045 C CA . PHE A 1 250 ? -3.417 6.524 12.606 1.00 97.75 250 PHE A CA 1
ATOM 2046 C C . PHE A 1 250 ? -1.895 6.541 12.748 1.00 97.75 250 PHE A C 1
ATOM 2048 O O . PHE A 1 250 ? -1.337 5.807 13.557 1.00 97.75 250 PHE A O 1
ATOM 2055 N N . SER A 1 251 ? -1.219 7.418 12.010 1.00 97.75 251 SER A N 1
ATOM 2056 C CA . SER A 1 251 ? 0.240 7.548 12.048 1.00 97.75 251 SER A CA 1
ATOM 2057 C C . SER A 1 251 ? 0.764 8.034 13.398 1.00 97.75 251 SER A C 1
ATOM 2059 O O . SER A 1 251 ? 1.867 7.664 13.805 1.00 97.75 251 SER A O 1
ATOM 2061 N N . ALA A 1 252 ? -0.014 8.853 14.108 1.00 97.19 252 ALA A N 1
ATOM 2062 C CA . ALA A 1 252 ? 0.303 9.271 15.466 1.00 97.19 252 ALA A CA 1
ATOM 2063 C C . ALA A 1 252 ? 0.144 8.118 16.471 1.00 97.19 252 ALA A C 1
ATOM 2065 O O . ALA A 1 252 ? 1.008 7.952 17.332 1.00 97.19 252 ALA A O 1
ATOM 2066 N N . ALA A 1 253 ? -0.921 7.320 16.343 1.00 97.94 253 ALA A N 1
ATOM 2067 C CA . ALA A 1 253 ? -1.198 6.191 17.230 1.00 97.94 253 ALA A CA 1
ATOM 2068 C C . ALA A 1 253 ? -0.259 4.993 16.987 1.00 97.94 253 ALA A C 1
ATOM 2070 O O . ALA A 1 253 ? 0.241 4.402 17.942 1.00 97.94 253 ALA A O 1
ATOM 2071 N N . HIS A 1 254 ? 0.022 4.672 15.719 1.00 98.69 254 HIS A N 1
ATOM 2072 C CA . HIS A 1 254 ? 0.743 3.467 15.286 1.00 98.69 254 HIS A CA 1
ATOM 2073 C C . HIS A 1 254 ? 1.837 3.768 14.250 1.00 98.69 254 HIS A C 1
ATOM 2075 O O . HIS A 1 254 ? 1.805 3.247 13.128 1.00 98.69 254 HIS A O 1
ATOM 2081 N N . PRO A 1 255 ? 2.862 4.572 14.598 1.00 98.62 255 PRO A N 1
ATOM 2082 C CA . PRO A 1 255 ? 3.887 4.997 13.645 1.00 98.62 255 PRO A CA 1
ATOM 2083 C C . PRO A 1 255 ? 4.651 3.823 13.016 1.00 98.62 255 PRO A C 1
ATOM 2085 O O . PRO A 1 255 ? 5.030 3.897 11.853 1.00 98.62 255 PRO A O 1
ATOM 2088 N N . ARG A 1 256 ? 4.847 2.714 13.743 1.00 98.75 256 ARG A N 1
ATOM 2089 C CA . ARG A 1 256 ? 5.539 1.521 13.222 1.00 98.75 256 ARG A CA 1
ATOM 2090 C C . ARG A 1 256 ? 4.773 0.885 12.063 1.00 98.75 256 ARG A C 1
ATOM 2092 O O . ARG A 1 256 ? 5.372 0.591 11.033 1.00 98.75 256 ARG A O 1
ATOM 2099 N N . ALA A 1 257 ? 3.464 0.691 12.228 1.00 98.81 257 ALA A N 1
ATOM 2100 C CA . ALA A 1 257 ? 2.605 0.129 11.191 1.00 98.81 257 ALA A CA 1
ATOM 2101 C C . ALA A 1 257 ? 2.471 1.087 9.999 1.00 98.81 257 ALA A C 1
ATOM 2103 O O . ALA A 1 257 ? 2.632 0.663 8.860 1.00 98.81 257 ALA A O 1
ATOM 2104 N N . ALA A 1 258 ? 2.274 2.384 10.256 1.00 98.81 258 ALA A N 1
ATOM 2105 C CA . ALA A 1 258 ? 2.205 3.398 9.204 1.00 98.81 258 ALA A CA 1
ATOM 2106 C C . ALA A 1 258 ? 3.473 3.426 8.330 1.00 98.81 258 ALA A C 1
ATOM 2108 O O . ALA A 1 258 ? 3.393 3.413 7.104 1.00 98.81 258 ALA A O 1
ATOM 2109 N N . VAL A 1 259 ? 4.650 3.362 8.953 1.00 98.88 259 VAL A N 1
ATOM 2110 C CA . VAL A 1 259 ? 5.933 3.278 8.244 1.00 98.88 259 VAL A CA 1
ATOM 2111 C C . VAL A 1 259 ? 6.073 1.987 7.435 1.00 98.88 259 VAL A C 1
ATOM 2113 O O . VAL A 1 259 ? 6.584 2.019 6.316 1.00 98.88 259 VAL A O 1
ATOM 2116 N N . ILE A 1 260 ? 5.625 0.847 7.971 1.00 98.94 260 ILE A N 1
ATOM 2117 C CA . ILE A 1 260 ? 5.606 -0.426 7.234 1.00 98.94 260 ILE A CA 1
ATOM 2118 C C . ILE A 1 260 ? 4.782 -0.291 5.948 1.00 98.94 260 ILE A C 1
ATOM 2120 O O . ILE A 1 260 ? 5.202 -0.804 4.912 1.00 98.94 260 ILE A O 1
ATOM 2124 N N . PHE A 1 261 ? 3.648 0.409 5.997 1.00 98.81 261 PHE A N 1
ATOM 2125 C CA . PHE A 1 261 ? 2.769 0.600 4.842 1.00 98.81 261 PHE A CA 1
ATOM 2126 C C . PHE A 1 261 ? 3.361 1.534 3.791 1.00 98.81 261 PHE A C 1
ATOM 2128 O O . PHE A 1 261 ? 3.320 1.214 2.606 1.00 98.81 261 PHE A O 1
ATOM 2135 N N . ASP A 1 262 ? 4.025 2.614 4.194 1.00 98.81 26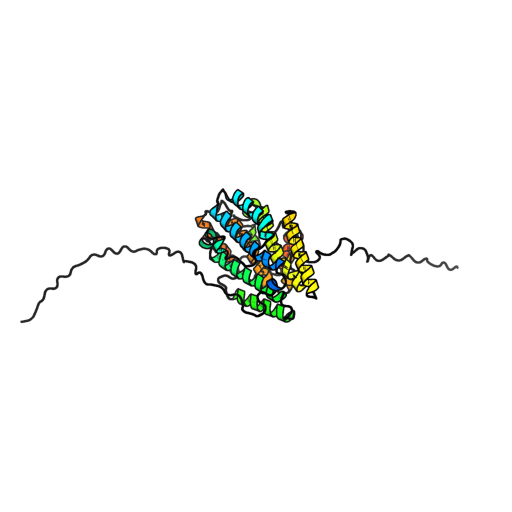2 ASP A N 1
ATOM 2136 C CA . ASP A 1 262 ? 4.750 3.452 3.232 1.00 98.81 262 ASP A CA 1
ATOM 2137 C C . ASP A 1 262 ? 5.911 2.684 2.586 1.00 98.81 262 ASP A C 1
ATOM 2139 O O . ASP A 1 262 ? 6.090 2.719 1.368 1.00 98.81 262 ASP A O 1
ATOM 2143 N N . ASN A 1 263 ? 6.647 1.895 3.374 1.00 98.88 263 ASN A N 1
ATOM 2144 C CA . ASN A 1 263 ? 7.704 1.021 2.868 1.00 98.88 263 ASN A CA 1
ATOM 2145 C C . ASN A 1 263 ? 7.162 -0.036 1.880 1.00 98.88 263 ASN A C 1
ATOM 2147 O O . ASN A 1 263 ? 7.808 -0.335 0.872 1.00 98.88 263 ASN A O 1
ATOM 2151 N N . LEU A 1 264 ? 5.975 -0.584 2.146 1.00 98.81 264 LEU A N 1
ATOM 2152 C CA . LEU A 1 264 ? 5.251 -1.486 1.249 1.00 98.81 264 LEU A CA 1
ATOM 2153 C C . LEU A 1 264 ? 4.886 -0.787 -0.072 1.00 98.81 264 LEU A C 1
ATOM 2155 O O . LEU A 1 264 ? 5.199 -1.308 -1.145 1.00 98.81 264 LEU A O 1
ATOM 2159 N N . HIS A 1 265 ? 4.258 0.389 -0.013 1.00 98.75 265 HIS A N 1
ATOM 2160 C CA . HIS A 1 265 ? 3.817 1.124 -1.202 1.00 98.75 265 HIS A CA 1
ATOM 2161 C C . HIS A 1 265 ? 4.992 1.541 -2.090 1.00 98.75 265 HIS A C 1
ATOM 2163 O O . HIS A 1 265 ? 4.953 1.316 -3.302 1.00 98.75 265 HIS A O 1
ATOM 2169 N N . MET A 1 266 ? 6.092 2.012 -1.493 1.00 98.69 266 MET A N 1
ATOM 2170 C CA . MET A 1 266 ? 7.328 2.288 -2.232 1.00 98.69 266 MET A CA 1
ATOM 2171 C C . MET A 1 266 ? 7.846 1.045 -2.961 1.00 98.69 266 MET A C 1
ATOM 2173 O O . MET A 1 266 ? 8.318 1.136 -4.095 1.00 98.69 266 MET A O 1
ATOM 2177 N N . MET A 1 267 ? 7.776 -0.131 -2.330 1.00 98.81 267 MET A N 1
ATOM 2178 C CA . MET A 1 267 ? 8.228 -1.373 -2.954 1.00 98.81 267 MET A CA 1
ATOM 2179 C C . MET A 1 267 ? 7.343 -1.776 -4.139 1.00 98.81 267 MET A C 1
ATOM 2181 O O . MET A 1 267 ? 7.866 -2.284 -5.135 1.00 98.81 267 MET A O 1
ATOM 2185 N N . HIS A 1 268 ? 6.032 -1.518 -4.084 1.00 98.62 268 HIS A N 1
ATOM 2186 C CA . HIS A 1 268 ? 5.159 -1.746 -5.236 1.00 98.62 268 HIS A CA 1
ATOM 2187 C C . HIS A 1 268 ? 5.587 -0.915 -6.456 1.00 98.62 268 HIS A C 1
ATOM 2189 O O . HIS A 1 268 ? 5.662 -1.462 -7.566 1.00 98.62 268 HIS A O 1
ATOM 2195 N N . ASP A 1 269 ? 5.921 0.360 -6.252 1.00 97.94 269 ASP A N 1
ATOM 2196 C CA . ASP A 1 269 ? 6.410 1.266 -7.298 1.00 97.94 269 ASP A CA 1
ATOM 2197 C C . ASP A 1 269 ? 7.778 0.827 -7.828 1.00 97.94 269 ASP A C 1
ATOM 2199 O O . ASP A 1 269 ? 7.958 0.669 -9.037 1.00 97.94 269 ASP A O 1
ATOM 2203 N N . ILE A 1 270 ? 8.723 0.536 -6.929 1.00 98.75 270 ILE A N 1
ATOM 2204 C CA . ILE A 1 270 ? 10.075 0.078 -7.278 1.00 98.75 270 ILE A CA 1
ATOM 2205 C C . ILE A 1 270 ? 10.026 -1.183 -8.142 1.00 98.75 270 ILE A C 1
ATOM 2207 O O . ILE A 1 270 ? 10.742 -1.285 -9.139 1.00 98.75 270 ILE A O 1
ATOM 2211 N N . ILE A 1 271 ? 9.185 -2.159 -7.794 1.00 98.62 271 ILE A N 1
ATOM 2212 C CA . ILE A 1 271 ? 9.052 -3.380 -8.593 1.00 98.62 271 ILE A CA 1
ATOM 2213 C C . ILE A 1 271 ? 8.415 -3.079 -9.947 1.00 98.62 271 ILE A C 1
ATOM 2215 O O . ILE A 1 271 ? 8.883 -3.613 -10.955 1.00 98.62 271 ILE A O 1
ATOM 2219 N N . SER A 1 272 ? 7.405 -2.210 -10.001 1.00 98.44 272 SER A N 1
ATOM 2220 C CA . SER A 1 272 ? 6.801 -1.787 -11.270 1.00 98.44 272 SER A CA 1
ATOM 2221 C C . SER A 1 272 ? 7.842 -1.137 -12.183 1.00 98.44 272 SER A C 1
ATOM 2223 O O . SER A 1 272 ? 7.948 -1.502 -13.353 1.00 98.44 272 SER A O 1
ATOM 2225 N N . ASP A 1 273 ? 8.685 -0.261 -11.635 1.00 98.56 273 ASP A N 1
ATOM 2226 C CA . ASP A 1 273 ? 9.798 0.378 -12.335 1.00 98.56 273 ASP A CA 1
ATOM 2227 C C . ASP A 1 273 ? 10.840 -0.639 -12.825 1.00 98.56 273 ASP A C 1
ATOM 2229 O O . ASP A 1 273 ? 11.240 -0.615 -13.991 1.00 98.56 273 ASP A O 1
ATOM 2233 N N . VAL A 1 274 ? 11.249 -1.592 -11.980 1.00 98.56 274 VAL A N 1
ATOM 2234 C CA . VAL A 1 274 ? 12.195 -2.650 -12.371 1.00 98.56 274 VAL A CA 1
ATOM 2235 C C . VAL A 1 274 ? 11.624 -3.523 -13.486 1.00 98.56 274 VAL A C 1
ATOM 2237 O O . VAL A 1 274 ? 12.342 -3.882 -14.425 1.00 98.56 274 VAL A O 1
ATOM 2240 N N . LEU A 1 275 ? 10.340 -3.877 -13.413 1.00 98.12 275 LEU A N 1
ATOM 2241 C CA . LEU A 1 275 ? 9.673 -4.699 -14.420 1.00 98.12 275 LEU A CA 1
ATOM 2242 C C . LEU A 1 275 ? 9.444 -3.936 -15.730 1.00 98.12 275 LEU A C 1
ATOM 2244 O O . LEU A 1 275 ? 9.656 -4.521 -16.793 1.00 98.12 275 LEU A O 1
ATOM 2248 N N . ALA A 1 276 ? 9.110 -2.648 -15.670 1.00 97.31 276 ALA A N 1
ATOM 2249 C CA . ALA A 1 276 ? 8.928 -1.788 -16.838 1.00 97.31 276 ALA A CA 1
ATOM 2250 C C . ALA A 1 276 ? 10.254 -1.342 -17.478 1.00 97.31 276 ALA A C 1
ATOM 2252 O O . ALA A 1 276 ? 10.280 -1.026 -18.666 1.00 97.31 276 ALA A O 1
ATOM 2253 N N . SER A 1 277 ? 11.357 -1.333 -16.721 1.00 96.75 277 SER A N 1
ATOM 2254 C CA . SER A 1 277 ? 12.636 -0.814 -17.202 1.00 96.75 277 SER A CA 1
ATOM 2255 C C . SER A 1 277 ? 13.178 -1.590 -18.412 1.00 96.75 277 SER A C 1
ATOM 2257 O O . SER A 1 277 ? 13.373 -2.813 -18.307 1.00 96.75 277 SER A O 1
ATOM 2259 N N . PRO A 1 278 ? 13.493 -0.895 -19.529 1.00 94.19 278 PRO A N 1
ATOM 2260 C CA . PRO A 1 278 ? 14.188 -1.483 -20.670 1.00 94.19 278 PRO A CA 1
ATOM 2261 C C . PRO A 1 278 ? 15.697 -1.626 -20.425 1.00 94.19 278 PRO A C 1
ATOM 2263 O O . PRO A 1 278 ? 16.361 -2.360 -21.151 1.00 94.19 278 PRO A O 1
ATOM 2266 N N . THR A 1 279 ? 16.249 -0.941 -19.416 1.00 94.69 279 THR A N 1
ATOM 2267 C CA . THR A 1 279 ? 17.687 -0.970 -19.102 1.00 94.69 279 THR A CA 1
ATOM 2268 C C . THR A 1 279 ? 18.079 -2.134 -18.198 1.00 94.69 279 THR A C 1
ATOM 2270 O O . THR A 1 279 ? 19.266 -2.391 -18.029 1.00 94.69 279 THR A O 1
ATOM 2273 N N . ILE A 1 280 ? 17.100 -2.850 -17.630 1.00 96.94 280 ILE A N 1
ATOM 2274 C CA . ILE A 1 280 ? 17.328 -4.049 -16.819 1.00 96.94 280 ILE A CA 1
ATOM 2275 C C . ILE A 1 280 ? 16.976 -5.283 -17.658 1.00 96.94 280 ILE A C 1
ATOM 2277 O O . ILE A 1 280 ? 15.786 -5.514 -17.923 1.00 96.94 280 ILE A O 1
ATOM 2281 N N . PRO A 1 281 ? 17.971 -6.106 -18.043 1.00 95.25 281 PRO A N 1
ATOM 2282 C CA . PRO A 1 281 ? 17.738 -7.370 -18.728 1.00 95.25 281 PRO A CA 1
ATOM 2283 C C . PRO A 1 281 ? 16.756 -8.268 -17.969 1.00 95.25 281 PRO A C 1
ATOM 2285 O O . PRO A 1 281 ? 16.707 -8.286 -16.737 1.00 95.25 281 PRO A O 1
ATOM 2288 N N . LYS A 1 282 ? 15.939 -9.031 -18.702 1.00 93.25 282 LYS A N 1
ATOM 2289 C CA . LYS A 1 282 ? 14.855 -9.837 -18.112 1.00 93.25 282 LYS A CA 1
ATOM 2290 C C . LYS A 1 282 ? 15.360 -10.847 -17.075 1.00 93.25 282 LYS A C 1
ATOM 2292 O O . LYS A 1 282 ? 14.692 -11.073 -16.069 1.00 93.25 282 LYS A O 1
ATOM 2297 N N . ASP A 1 283 ? 16.514 -11.447 -17.324 1.00 94.88 283 ASP A N 1
ATOM 2298 C CA . ASP A 1 283 ? 17.196 -12.401 -16.450 1.00 94.88 283 ASP A CA 1
ATOM 2299 C C . ASP A 1 283 ? 17.844 -11.748 -15.217 1.00 94.88 283 ASP A C 1
ATOM 2301 O O . ASP A 1 283 ? 18.021 -12.420 -14.199 1.00 94.88 283 ASP A O 1
ATOM 2305 N N . GLU A 1 284 ? 18.089 -10.436 -15.247 1.00 97.38 284 GLU A N 1
ATOM 2306 C CA . GLU A 1 284 ? 18.583 -9.658 -14.105 1.00 97.38 284 GLU A CA 1
ATOM 2307 C C . GLU A 1 284 ? 17.468 -9.098 -13.209 1.00 97.38 284 GLU A C 1
ATOM 2309 O O . GLU A 1 284 ? 17.709 -8.809 -12.037 1.00 97.38 284 GLU A O 1
ATOM 2314 N N . LYS A 1 285 ? 16.221 -8.989 -13.694 1.00 97.75 285 LYS A N 1
ATOM 2315 C CA . LYS A 1 285 ? 15.109 -8.401 -12.913 1.00 97.75 285 LYS A CA 1
ATOM 2316 C C . LYS A 1 285 ? 14.956 -9.037 -11.526 1.00 97.75 285 LYS A C 1
ATOM 2318 O O . LYS A 1 285 ? 14.766 -8.317 -10.550 1.00 97.75 285 LYS A O 1
ATOM 2323 N N . ARG A 1 286 ? 15.121 -10.362 -11.401 1.00 98.25 286 ARG A N 1
ATOM 2324 C CA . ARG A 1 286 ? 15.082 -11.057 -10.097 1.00 98.25 286 ARG A CA 1
ATOM 2325 C C . ARG A 1 286 ? 16.151 -10.542 -9.133 1.00 98.25 286 ARG A C 1
ATOM 2327 O O . ARG A 1 286 ? 15.843 -10.300 -7.969 1.00 98.25 286 ARG A O 1
ATOM 2334 N N . SER A 1 287 ? 17.395 -10.392 -9.588 1.00 98.38 287 SER A N 1
ATOM 2335 C CA . SER A 1 287 ? 18.495 -9.961 -8.718 1.00 98.38 287 SER A CA 1
ATOM 2336 C C . SER A 1 287 ? 18.319 -8.504 -8.288 1.00 98.38 287 SER A C 1
ATOM 2338 O O . SER A 1 287 ? 18.564 -8.177 -7.128 1.00 98.38 287 SER A O 1
ATOM 2340 N N . VAL A 1 288 ? 17.828 -7.638 -9.183 1.00 98.50 288 VAL A N 1
ATOM 2341 C CA . VAL A 1 288 ? 17.506 -6.244 -8.854 1.00 98.50 288 VAL A CA 1
ATOM 2342 C C . VAL A 1 288 ? 16.382 -6.180 -7.824 1.00 98.50 288 VAL A C 1
ATOM 2344 O O . VAL A 1 288 ? 16.580 -5.555 -6.785 1.00 98.50 288 VAL A O 1
ATOM 2347 N N . ILE A 1 289 ? 15.260 -6.877 -8.052 1.00 98.69 289 ILE A N 1
ATOM 2348 C CA . ILE A 1 289 ? 14.147 -6.937 -7.090 1.00 98.69 289 ILE A CA 1
ATOM 2349 C C . ILE A 1 289 ? 14.669 -7.406 -5.729 1.00 98.6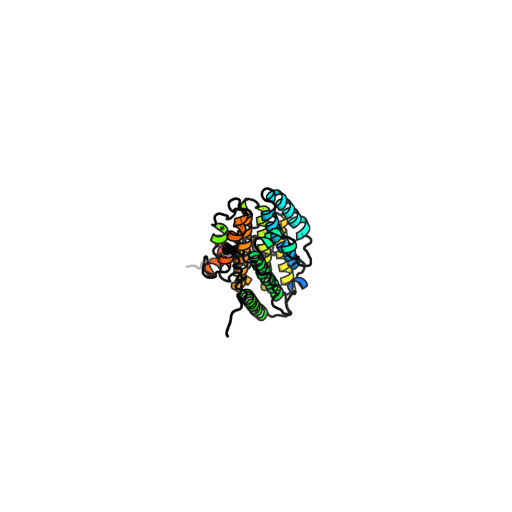9 289 ILE A C 1
ATOM 2351 O O . ILE A 1 289 ? 14.454 -6.734 -4.729 1.00 98.69 289 ILE A O 1
ATOM 2355 N N . TYR A 1 290 ? 15.424 -8.506 -5.673 1.00 98.56 290 TYR A N 1
ATOM 2356 C CA . TYR A 1 290 ? 15.886 -9.071 -4.400 1.00 98.56 290 TYR A CA 1
ATOM 2357 C C . TYR A 1 290 ? 16.876 -8.169 -3.651 1.00 98.56 290 TYR A C 1
ATOM 2359 O O . TYR A 1 290 ? 16.887 -8.193 -2.420 1.00 98.56 290 TYR A O 1
ATOM 2367 N N . ARG A 1 291 ? 17.659 -7.337 -4.351 1.00 98.44 291 ARG A N 1
ATOM 2368 C CA . ARG A 1 291 ? 18.459 -6.286 -3.702 1.00 98.44 291 ARG A CA 1
ATOM 2369 C C . ARG A 1 291 ? 17.573 -5.223 -3.058 1.00 98.44 291 ARG A C 1
ATOM 2371 O O . ARG A 1 291 ? 17.812 -4.873 -1.910 1.00 98.44 291 ARG A O 1
ATOM 2378 N N . GLN A 1 292 ? 16.520 -4.777 -3.742 1.00 98.69 292 GLN A N 1
ATOM 2379 C CA . GLN A 1 292 ? 15.570 -3.820 -3.165 1.00 98.69 292 GLN A CA 1
ATOM 2380 C C . GLN A 1 292 ? 14.833 -4.429 -1.961 1.00 98.69 292 GLN A C 1
ATOM 2382 O O . GLN A 1 292 ? 14.743 -3.801 -0.913 1.00 98.69 292 GLN A O 1
ATOM 2387 N N . LEU A 1 293 ? 14.411 -5.696 -2.026 1.00 98.56 293 LEU A N 1
ATOM 2388 C CA . LEU A 1 293 ? 13.840 -6.388 -0.859 1.00 98.56 293 LEU A CA 1
ATOM 2389 C C . LEU A 1 293 ? 14.812 -6.443 0.332 1.00 98.56 293 LEU A C 1
ATOM 2391 O O . LEU A 1 293 ? 14.392 -6.382 1.484 1.00 98.56 293 LEU A O 1
ATOM 2395 N N . ALA A 1 294 ? 16.115 -6.603 0.086 1.00 98.38 294 ALA A N 1
ATOM 2396 C CA . ALA A 1 294 ? 17.118 -6.574 1.149 1.00 98.38 294 ALA A CA 1
ATOM 2397 C C . ALA A 1 294 ? 17.240 -5.181 1.778 1.00 98.38 294 ALA A C 1
ATOM 2399 O O . ALA A 1 294 ? 17.286 -5.090 3.004 1.00 98.38 294 ALA A O 1
ATOM 2400 N N . GLU A 1 295 ? 17.206 -4.115 0.971 1.00 98.19 295 GLU A N 1
ATOM 2401 C CA . GLU A 1 295 ? 17.146 -2.745 1.484 1.00 98.19 295 GLU A CA 1
ATOM 2402 C C . GLU A 1 295 ? 15.945 -2.576 2.411 1.00 98.19 295 GLU A C 1
ATOM 2404 O O . GLU A 1 295 ? 16.113 -2.194 3.562 1.00 98.19 295 GLU A O 1
ATOM 2409 N N . PHE A 1 296 ? 14.746 -2.945 1.970 1.00 98.62 296 PHE A N 1
ATOM 2410 C CA . PHE A 1 296 ? 13.499 -2.720 2.709 1.00 98.62 296 PHE A CA 1
ATOM 2411 C C . PHE A 1 296 ? 13.307 -3.586 3.964 1.00 98.62 296 PHE A C 1
ATOM 2413 O O . PHE A 1 296 ? 12.447 -3.286 4.792 1.00 98.62 296 PHE A O 1
ATOM 2420 N N . ARG A 1 297 ? 14.142 -4.610 4.156 1.00 98.12 297 ARG A N 1
ATOM 2421 C CA . ARG A 1 297 ? 14.231 -5.383 5.407 1.00 98.12 297 ARG A CA 1
ATOM 2422 C C . ARG A 1 297 ? 15.348 -4.895 6.331 1.00 98.12 297 ARG A C 1
ATOM 2424 O O . ARG A 1 297 ? 15.372 -5.257 7.501 1.00 98.12 297 ARG A O 1
ATOM 2431 N N . ASN A 1 298 ? 16.279 -4.081 5.831 1.00 97.94 298 ASN A N 1
ATOM 2432 C CA . ASN A 1 298 ? 17.403 -3.570 6.608 1.00 97.94 298 ASN A CA 1
ATOM 2433 C C . ASN A 1 298 ? 17.009 -2.282 7.365 1.00 97.94 298 ASN A C 1
ATOM 2435 O O . ASN A 1 298 ? 16.798 -1.247 6.724 1.00 97.94 298 ASN A O 1
ATOM 2439 N N . PRO A 1 299 ? 16.955 -2.286 8.709 1.00 97.25 299 PRO A N 1
ATOM 2440 C CA . PRO A 1 299 ? 16.585 -1.106 9.490 1.00 97.25 299 PRO A CA 1
ATOM 2441 C C . PRO A 1 299 ? 17.698 -0.049 9.593 1.00 97.25 299 PRO A C 1
ATOM 2443 O O . PRO A 1 299 ? 17.446 1.024 10.127 1.00 97.25 299 PRO A O 1
ATOM 2446 N N . ALA A 1 300 ? 18.917 -0.335 9.124 1.00 97.56 300 ALA A N 1
ATOM 2447 C CA . ALA A 1 300 ? 20.087 0.524 9.334 1.00 97.56 300 ALA A CA 1
ATOM 2448 C C . ALA A 1 300 ? 20.560 1.289 8.085 1.00 97.56 300 ALA A C 1
ATOM 2450 O O . ALA A 1 300 ? 21.379 2.197 8.203 1.00 97.56 300 ALA A O 1
ATOM 2451 N N . ALA A 1 301 ? 20.088 0.934 6.887 1.00 97.12 301 ALA A N 1
ATOM 2452 C CA . ALA A 1 301 ? 20.551 1.529 5.629 1.00 97.12 301 ALA A CA 1
ATOM 2453 C C . ALA A 1 301 ? 19.446 2.325 4.938 1.00 97.12 301 ALA A C 1
ATOM 2455 O O . ALA A 1 301 ? 18.293 1.910 4.967 1.00 97.12 301 ALA A O 1
ATOM 2456 N N . ASN A 1 302 ? 19.793 3.425 4.260 1.00 97.88 302 ASN A N 1
ATOM 2457 C CA . ASN A 1 302 ? 18.850 4.217 3.456 1.00 97.88 302 ASN A CA 1
ATOM 2458 C C . ASN A 1 302 ? 17.568 4.596 4.221 1.00 97.88 302 ASN A C 1
ATOM 2460 O O . ASN A 1 302 ? 16.470 4.551 3.667 1.00 97.88 302 ASN A O 1
ATOM 2464 N N . VAL A 1 303 ? 17.713 4.908 5.508 1.00 98.25 303 VAL A N 1
ATOM 2465 C CA . VAL A 1 303 ? 16.626 5.328 6.395 1.00 98.25 303 VAL A CA 1
ATOM 2466 C C . VAL A 1 303 ? 16.638 6.837 6.575 1.00 98.25 303 VAL A C 1
ATOM 2468 O O . VAL A 1 303 ? 17.677 7.474 6.399 1.00 98.25 303 VAL A O 1
ATOM 2471 N N . ILE A 1 304 ? 15.492 7.388 6.947 1.00 97.81 304 ILE A N 1
ATOM 2472 C CA . ILE A 1 304 ? 15.362 8.782 7.370 1.00 97.81 304 ILE A CA 1
ATOM 2473 C C . ILE A 1 304 ? 14.819 8.853 8.806 1.00 97.81 304 ILE A C 1
ATOM 2475 O O . ILE A 1 304 ? 14.202 7.889 9.280 1.00 97.81 304 ILE A O 1
ATOM 2479 N N . PRO A 1 305 ? 15.027 9.975 9.510 1.00 97.62 305 PRO A N 1
ATOM 2480 C CA . PRO A 1 305 ? 14.404 10.226 10.803 1.00 97.62 305 PRO A CA 1
ATOM 2481 C C . PRO A 1 305 ? 12.865 10.199 10.749 1.00 97.62 305 PRO A C 1
ATOM 2483 O O . PRO A 1 305 ? 12.244 10.544 9.743 1.00 97.62 305 PRO A O 1
ATOM 2486 N N . LEU A 1 306 ? 12.229 9.791 11.852 1.00 96.88 306 LEU A N 1
ATOM 2487 C CA . LEU A 1 306 ? 10.765 9.686 11.936 1.00 96.88 306 LEU A CA 1
ATOM 2488 C C . LEU A 1 306 ? 10.069 11.055 11.855 1.00 96.88 306 LEU A C 1
ATOM 2490 O O . LEU A 1 306 ? 8.965 11.158 11.331 1.00 96.88 306 LEU A O 1
ATOM 2494 N N . ASP A 1 307 ? 10.693 12.098 12.395 1.00 96.38 307 ASP A N 1
ATOM 2495 C CA . ASP A 1 307 ? 10.239 13.484 12.279 1.00 96.38 307 ASP A CA 1
ATOM 2496 C C . ASP A 1 307 ? 10.283 13.981 10.831 1.00 96.38 307 ASP A C 1
ATOM 2498 O O . ASP A 1 307 ? 9.306 14.577 10.389 1.00 96.38 307 ASP A O 1
ATOM 2502 N N . GLU A 1 308 ? 11.332 13.647 10.071 1.00 96.69 308 GLU A N 1
ATOM 2503 C CA . GLU A 1 308 ? 11.390 13.928 8.627 1.00 96.69 308 GLU A CA 1
ATOM 2504 C C . GLU A 1 308 ? 10.278 13.187 7.865 1.00 96.69 308 GLU A C 1
ATOM 2506 O O . GLU A 1 308 ? 9.599 13.769 7.020 1.00 96.69 308 GLU A O 1
ATOM 2511 N N . TRP A 1 309 ? 10.029 11.915 8.196 1.00 97.62 309 TRP A N 1
ATOM 2512 C CA . TRP A 1 309 ? 8.942 11.138 7.588 1.00 97.62 309 TRP A CA 1
ATOM 2513 C C . TRP A 1 309 ? 7.549 11.739 7.843 1.00 97.62 309 TRP A C 1
ATOM 2515 O O . TRP A 1 309 ? 6.698 11.746 6.950 1.00 97.62 309 TRP A O 1
ATOM 2525 N N . ARG A 1 310 ? 7.312 12.289 9.039 1.00 95.25 310 ARG A N 1
ATOM 2526 C CA . ARG A 1 310 ? 6.027 12.913 9.401 1.00 95.25 310 ARG A CA 1
ATOM 2527 C C . ARG A 1 310 ? 5.693 14.155 8.583 1.00 95.25 310 ARG A C 1
ATOM 2529 O O . ARG A 1 310 ? 4.518 14.472 8.478 1.00 95.25 310 ARG A O 1
ATOM 2536 N N . THR A 1 311 ? 6.693 14.851 8.048 1.00 93.62 311 THR A N 1
ATOM 2537 C CA . THR A 1 311 ? 6.504 16.068 7.242 1.00 93.62 311 THR A CA 1
ATOM 2538 C C . THR A 1 311 ? 6.787 15.842 5.760 1.00 93.62 311 THR A C 1
ATOM 2540 O O . THR A 1 311 ? 6.886 16.796 4.986 1.00 93.62 311 THR A O 1
ATOM 2543 N N . MET A 1 312 ? 6.967 14.586 5.344 1.00 91.81 312 MET A N 1
ATOM 2544 C CA . MET A 1 312 ? 7.353 14.261 3.976 1.00 91.81 312 MET A CA 1
ATOM 2545 C C . MET A 1 312 ? 6.284 14.655 2.959 1.00 91.81 312 MET A C 1
ATOM 2547 O O . MET A 1 312 ? 6.620 15.068 1.850 1.00 91.81 312 MET A O 1
ATOM 2551 N N . ASP A 1 313 ? 5.010 14.599 3.338 1.00 91.38 313 ASP A N 1
ATOM 2552 C CA . ASP A 1 313 ? 3.911 15.021 2.481 1.00 91.38 313 ASP A CA 1
ATOM 2553 C C . ASP A 1 313 ? 4.041 16.486 2.056 1.00 91.38 313 ASP A C 1
ATOM 2555 O O . ASP A 1 313 ? 3.927 16.788 0.867 1.00 91.38 313 ASP A O 1
ATOM 2559 N N . ALA A 1 314 ? 4.405 17.378 2.981 1.00 91.12 314 ALA A N 1
ATOM 2560 C CA . ALA A 1 314 ? 4.650 18.785 2.684 1.00 91.12 314 ALA A CA 1
ATOM 2561 C C . ALA A 1 314 ? 5.785 18.966 1.659 1.00 91.12 314 ALA A C 1
ATOM 2563 O O . ALA A 1 314 ? 5.689 19.801 0.758 1.00 91.12 314 ALA A O 1
ATOM 2564 N N . HIS A 1 315 ? 6.836 18.145 1.740 1.00 90.88 315 HIS A N 1
ATOM 2565 C CA . HIS A 1 315 ? 7.942 18.153 0.776 1.00 90.88 315 HIS A CA 1
ATOM 2566 C C . HIS A 1 315 ? 7.575 17.536 -0.583 1.00 90.88 315 HIS A C 1
ATOM 2568 O O . HIS A 1 315 ? 8.239 17.817 -1.581 1.00 90.88 315 HIS A O 1
ATOM 2574 N N . MET A 1 316 ? 6.512 16.731 -0.637 1.00 92.12 316 MET A N 1
ATOM 2575 C CA . MET A 1 316 ? 6.010 16.059 -1.839 1.00 92.12 316 MET A CA 1
ATOM 2576 C C . MET A 1 316 ? 4.871 16.824 -2.537 1.00 92.12 316 MET A C 1
ATOM 2578 O O . MET A 1 316 ? 4.229 16.284 -3.434 1.00 92.12 316 MET A O 1
ATOM 2582 N N . GLY A 1 317 ? 4.631 18.087 -2.171 1.00 91.81 317 GLY A N 1
ATOM 2583 C CA . GLY A 1 317 ? 3.570 18.913 -2.763 1.00 91.81 317 GLY A CA 1
ATOM 2584 C C . GLY A 1 317 ? 2.252 18.904 -1.983 1.00 91.81 317 GLY A C 1
ATOM 2585 O O . GLY A 1 317 ? 1.258 19.437 -2.471 1.00 91.81 317 GLY A O 1
ATOM 2586 N N . GLY A 1 318 ? 2.256 18.345 -0.771 1.00 94.81 318 GLY A N 1
ATOM 2587 C CA . GLY A 1 318 ? 1.135 18.337 0.162 1.00 94.81 318 GLY A CA 1
ATOM 2588 C C . GLY A 1 318 ? 0.121 17.219 -0.082 1.00 94.81 318 GLY A C 1
ATOM 2589 O O . GLY A 1 318 ? 0.135 16.526 -1.101 1.00 94.81 318 GLY A O 1
ATOM 2590 N N . VAL A 1 319 ? -0.804 17.075 0.871 1.00 94.88 319 VAL A N 1
ATOM 2591 C CA . VAL A 1 319 ? -1.853 16.041 0.866 1.00 94.88 319 VAL A CA 1
ATOM 2592 C C . VAL A 1 319 ? -2.738 16.076 -0.391 1.00 94.88 319 VAL A C 1
ATOM 2594 O O . VAL A 1 319 ? -3.200 15.035 -0.854 1.00 94.88 319 VAL A O 1
ATOM 2597 N N . ASP A 1 320 ? -2.932 17.244 -1.009 1.00 94.31 320 ASP A N 1
ATOM 2598 C CA . ASP A 1 320 ? -3.723 17.380 -2.239 1.00 94.31 320 ASP A CA 1
ATOM 2599 C C . ASP A 1 320 ? -3.088 16.642 -3.424 1.00 94.31 320 ASP A C 1
ATOM 2601 O O . ASP A 1 320 ? -3.791 15.964 -4.179 1.00 94.31 320 ASP A O 1
ATOM 2605 N N . ALA A 1 321 ? -1.756 16.685 -3.548 1.00 96.31 321 ALA A N 1
ATOM 2606 C CA . ALA A 1 321 ? -1.017 15.939 -4.567 1.00 96.31 321 ALA A CA 1
ATOM 2607 C C . ALA A 1 321 ? -1.100 14.415 -4.354 1.00 96.31 321 ALA A C 1
ATOM 2609 O O . ALA A 1 321 ? -0.878 13.642 -5.289 1.00 96.31 321 ALA A O 1
ATOM 2610 N N . MET A 1 322 ? -1.458 13.982 -3.142 1.00 96.62 322 MET A N 1
ATOM 2611 C CA . MET A 1 322 ? -1.647 12.582 -2.761 1.00 96.62 322 MET A CA 1
ATOM 2612 C C . MET A 1 322 ? -3.090 12.089 -2.932 1.00 96.62 322 MET A C 1
ATOM 2614 O O . MET A 1 322 ? -3.365 10.936 -2.622 1.00 96.62 322 MET A O 1
ATOM 2618 N N . GLY A 1 323 ? -4.016 12.924 -3.420 1.00 94.62 323 GLY A N 1
ATOM 2619 C CA . GLY A 1 323 ? -5.442 12.583 -3.551 1.00 94.62 323 GLY A CA 1
ATOM 2620 C C . GLY A 1 323 ? -6.362 13.312 -2.563 1.00 94.62 323 GLY A C 1
ATOM 2621 O O . GLY A 1 323 ? -7.590 13.182 -2.659 1.00 94.62 323 GLY A O 1
ATOM 2622 N N . GLY A 1 324 ? -5.798 14.141 -1.681 1.00 93.31 324 GLY A N 1
ATOM 2623 C CA . GLY A 1 324 ? -6.503 14.897 -0.644 1.00 93.31 324 GLY A CA 1
ATOM 2624 C C . GLY A 1 324 ? -6.641 14.127 0.677 1.00 93.31 324 GLY A C 1
ATOM 2625 O O . GLY A 1 324 ? -6.297 12.944 0.746 1.00 93.31 324 GLY A O 1
ATOM 2626 N N . PRO A 1 325 ? -7.137 14.779 1.742 1.00 91.25 325 PRO A N 1
ATOM 2627 C CA . PRO A 1 325 ? -7.296 14.154 3.054 1.00 91.25 325 PRO A CA 1
ATOM 2628 C C . PRO A 1 325 ? -8.389 13.075 3.051 1.00 91.25 325 PRO A C 1
ATOM 2630 O O . PRO A 1 325 ? -9.365 13.157 2.303 1.00 91.25 325 PRO A O 1
ATOM 2633 N N . ALA A 1 326 ? -8.258 12.075 3.928 1.00 88.69 326 ALA A N 1
ATOM 2634 C CA . ALA A 1 326 ? -9.271 11.029 4.096 1.00 88.69 326 ALA A CA 1
ATOM 2635 C C . ALA A 1 326 ? -10.462 11.447 4.987 1.00 88.69 326 ALA A C 1
ATOM 2637 O O . ALA A 1 326 ? -11.529 10.830 4.917 1.00 88.69 326 ALA A O 1
ATOM 2638 N N . LEU A 1 327 ? -10.295 12.497 5.805 1.00 81.69 327 LEU A N 1
ATOM 2639 C CA . LEU A 1 327 ? -11.341 13.120 6.629 1.00 81.69 327 LEU A CA 1
ATOM 2640 C C . LEU A 1 327 ? -11.841 14.438 6.030 1.00 81.69 327 LEU A C 1
ATOM 2642 O O . LEU A 1 327 ? -11.319 14.936 5.040 1.00 81.69 327 LEU A O 1
ATOM 2646 N N . ASP A 1 328 ? -12.898 14.982 6.639 1.00 75.94 328 ASP A N 1
ATOM 2647 C CA . ASP A 1 328 ? -13.544 16.252 6.273 1.00 75.94 328 ASP A CA 1
ATOM 2648 C C . ASP A 1 328 ? -14.134 16.316 4.852 1.00 75.94 328 ASP A C 1
ATOM 2650 O O . ASP A 1 328 ? -14.629 17.356 4.424 1.00 75.94 328 ASP A O 1
ATOM 2654 N N . LEU A 1 329 ? -14.234 15.166 4.176 1.00 71.19 329 LEU A N 1
ATOM 2655 C CA . LEU A 1 329 ? -14.873 14.990 2.864 1.00 71.19 329 LEU A CA 1
ATOM 2656 C C . LEU A 1 329 ? -16.364 15.376 2.830 1.00 71.19 329 LEU A C 1
ATOM 2658 O O . LEU A 1 329 ? -16.933 15.566 1.759 1.00 71.19 329 LEU A O 1
ATOM 2662 N N . LEU A 1 330 ? -17.005 15.463 3.999 1.00 58.84 330 LEU A N 1
ATOM 2663 C CA . LEU A 1 330 ? -18.418 15.814 4.155 1.00 58.84 330 LEU A CA 1
ATOM 2664 C C . LEU A 1 330 ? -18.645 17.287 4.535 1.00 58.84 330 LEU A C 1
ATOM 2666 O O . LEU A 1 330 ? -19.802 17.680 4.698 1.00 58.84 330 LEU A O 1
ATOM 2670 N N . ARG A 1 331 ? -17.596 18.117 4.690 1.00 51.50 331 ARG A N 1
ATOM 2671 C CA . ARG A 1 331 ? -17.806 19.559 4.904 1.00 51.50 331 ARG A CA 1
ATOM 2672 C C . ARG A 1 331 ? -18.458 20.157 3.659 1.00 51.50 331 ARG A C 1
ATOM 2674 O O . ARG A 1 331 ? -17.884 20.139 2.573 1.00 51.50 331 ARG A O 1
ATOM 2681 N N . GLN A 1 332 ? -19.662 20.705 3.821 1.00 35.94 332 GLN A N 1
ATOM 2682 C CA . GLN A 1 332 ? -20.272 21.526 2.781 1.00 35.94 332 GLN A CA 1
ATOM 2683 C C . GLN A 1 332 ? -19.475 22.830 2.630 1.00 35.94 332 GLN A C 1
ATOM 2685 O O . GLN A 1 332 ? -19.115 23.436 3.644 1.00 35.94 332 GLN A O 1
ATOM 2690 N N . PRO A 1 333 ? -19.222 23.305 1.399 1.00 33.03 333 PRO A N 1
ATOM 2691 C CA . PRO A 1 333 ? -18.658 24.632 1.200 1.00 33.03 333 PRO A CA 1
ATOM 2692 C C . PRO A 1 333 ? -19.659 25.678 1.719 1.00 33.03 333 PRO A C 1
ATOM 2694 O O . PRO A 1 333 ? -20.721 25.862 1.130 1.00 33.03 333 PRO A O 1
ATOM 2697 N N . GLY A 1 334 ? -19.338 26.326 2.846 1.00 41.22 334 GLY A N 1
ATOM 2698 C CA . GLY A 1 334 ? -20.151 27.399 3.440 1.00 41.22 334 GLY A CA 1
ATOM 2699 C C . GLY A 1 334 ? -20.335 27.365 4.963 1.00 41.22 334 GLY A C 1
ATOM 2700 O O . GLY A 1 334 ? -20.917 28.298 5.505 1.00 41.22 334 GLY A O 1
ATOM 2701 N N . ALA A 1 335 ? -19.850 26.340 5.672 1.00 42.66 335 ALA A N 1
ATOM 2702 C CA . ALA A 1 335 ? -20.033 26.251 7.129 1.00 42.66 335 ALA A CA 1
ATOM 2703 C C . ALA A 1 335 ? -19.145 27.215 7.952 1.00 42.66 335 ALA A C 1
ATOM 2705 O O . ALA A 1 335 ? -19.470 27.489 9.103 1.00 42.66 335 ALA A O 1
ATOM 2706 N N . ASP A 1 336 ? -18.087 27.782 7.360 1.00 44.69 336 ASP A N 1
ATOM 2707 C CA . ASP A 1 336 ? -17.091 28.593 8.084 1.00 44.69 336 ASP A CA 1
ATOM 2708 C C . ASP A 1 336 ? -17.310 30.119 7.983 1.00 44.69 336 ASP A C 1
ATOM 2710 O O . ASP A 1 336 ? -16.457 30.897 8.402 1.00 44.69 336 ASP A O 1
ATOM 2714 N N . SER A 1 337 ? -18.443 30.597 7.451 1.00 38.69 337 SER A N 1
ATOM 2715 C CA . SER A 1 337 ? -18.703 32.046 7.323 1.00 38.69 337 SER A CA 1
ATOM 2716 C C . SER A 1 337 ? -19.564 32.656 8.439 1.00 38.69 337 SER A C 1
ATOM 2718 O O . SER A 1 337 ? -20.057 33.769 8.266 1.00 38.69 337 SER A O 1
ATOM 2720 N N . ALA A 1 338 ? -19.789 31.958 9.557 1.00 38.97 338 ALA A N 1
ATOM 2721 C CA . ALA A 1 338 ? -20.678 32.441 10.623 1.00 38.97 338 ALA A CA 1
ATOM 2722 C C . ALA A 1 338 ? -19.977 32.983 11.881 1.00 38.97 338 ALA A C 1
ATOM 2724 O O . ALA A 1 338 ? -20.670 33.519 12.737 1.00 38.97 338 ALA A O 1
ATOM 2725 N N . ASP A 1 339 ? -18.644 32.941 11.968 1.00 38.41 339 ASP A N 1
ATOM 2726 C CA . ASP A 1 339 ? -17.894 33.495 13.106 1.00 38.41 339 ASP A CA 1
ATOM 2727 C C . ASP A 1 339 ? -16.810 34.483 12.646 1.00 38.41 339 ASP A C 1
ATOM 2729 O O . ASP A 1 339 ? -15.619 34.333 12.914 1.00 38.41 339 ASP A O 1
ATOM 2733 N N . SER A 1 340 ? -17.223 35.549 11.955 1.00 37.22 340 SER A N 1
ATOM 2734 C CA . SER A 1 340 ? -16.426 36.778 11.882 1.00 37.22 340 SER A CA 1
ATOM 2735 C C . SER A 1 340 ? -17.091 37.860 12.726 1.00 37.22 340 SER A C 1
ATOM 2737 O O . SER A 1 340 ? -18.046 38.518 12.314 1.00 37.22 340 SER A O 1
ATOM 2739 N N . VAL A 1 341 ? -16.550 37.993 13.931 1.00 39.50 341 VAL A N 1
ATOM 2740 C CA . VAL A 1 341 ? -16.713 39.071 14.906 1.00 39.50 341 VAL A CA 1
ATOM 2741 C C . VAL A 1 341 ? -16.936 40.438 14.239 1.00 39.50 341 VAL A C 1
ATOM 2743 O O . VAL A 1 341 ? -16.069 40.953 13.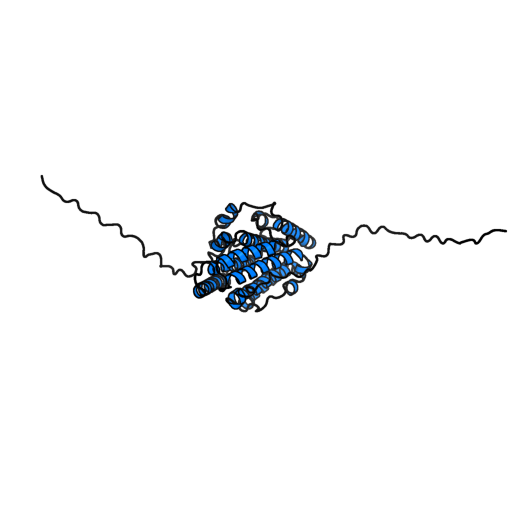533 1.00 39.50 341 VAL A O 1
ATOM 2746 N N . SER A 1 342 ? -18.090 41.050 14.520 1.00 36.94 342 SER A N 1
ATOM 2747 C CA . SER A 1 342 ? -18.367 42.465 14.244 1.00 36.94 342 SER A CA 1
ATOM 2748 C C . SER A 1 342 ? -17.332 43.363 14.937 1.00 36.94 342 SER A C 1
ATOM 2750 O O . SER A 1 342 ? -17.176 43.258 16.157 1.00 36.94 342 SER A O 1
ATOM 2752 N N . PRO A 1 343 ? -16.666 44.301 14.238 1.00 42.19 343 PRO A N 1
ATOM 2753 C CA . PRO A 1 343 ? -15.873 45.319 14.904 1.00 42.19 343 PRO A CA 1
ATOM 2754 C C . PRO A 1 343 ? -16.809 46.341 15.554 1.00 42.19 343 PRO A C 1
ATOM 2756 O O . PRO A 1 343 ? -17.690 46.910 14.907 1.00 42.19 343 PRO A O 1
ATOM 2759 N N . GLY A 1 344 ? -16.616 46.544 16.857 1.00 36.16 344 GLY A N 1
ATOM 2760 C CA . GLY A 1 344 ? -17.374 47.474 17.683 1.00 36.16 344 GLY A CA 1
ATOM 2761 C C . GLY A 1 344 ? -17.385 48.904 17.142 1.00 36.16 344 GLY A C 1
ATOM 2762 O O . GLY A 1 344 ? -16.389 49.425 16.640 1.00 36.16 344 GLY A O 1
ATOM 2763 N N . ALA A 1 345 ? -18.546 49.539 17.287 1.00 37.97 345 ALA A N 1
ATOM 2764 C CA . ALA A 1 345 ? -18.757 50.953 17.032 1.00 37.97 345 ALA A CA 1
ATOM 2765 C C . ALA A 1 345 ? -17.862 51.826 17.941 1.00 37.97 345 ALA A C 1
ATOM 2767 O O . ALA A 1 345 ? -17.738 51.532 19.134 1.00 37.97 345 ALA A O 1
ATOM 2768 N N . PRO A 1 346 ? -17.266 52.919 17.433 1.00 42.62 346 PRO A N 1
ATOM 2769 C CA . PRO A 1 346 ? -16.496 53.838 18.259 1.00 42.62 346 PRO A CA 1
ATOM 2770 C C . PRO A 1 346 ? -17.417 54.717 19.117 1.00 42.62 346 PRO A C 1
ATOM 2772 O O . PRO A 1 346 ? -18.380 55.314 18.634 1.00 42.62 346 PRO A O 1
ATOM 2775 N N . ALA A 1 347 ? -17.090 54.810 20.406 1.00 39.06 347 ALA A N 1
ATOM 2776 C CA . ALA A 1 347 ? -17.762 55.661 21.377 1.00 39.06 347 ALA A CA 1
ATOM 2777 C C . ALA A 1 347 ? -17.461 57.152 21.123 1.00 39.06 347 ALA A C 1
ATOM 2779 O O . ALA A 1 347 ? -16.309 57.555 20.964 1.00 39.06 347 ALA A O 1
ATOM 2780 N N . HIS A 1 348 ? -18.508 57.979 21.127 1.00 43.62 348 HIS A N 1
ATOM 2781 C CA . HIS A 1 348 ? -18.410 59.439 21.106 1.00 43.62 348 HIS A CA 1
ATOM 2782 C C . HIS A 1 348 ? -17.832 59.981 22.428 1.00 43.62 348 HIS A C 1
ATOM 2784 O O . HIS A 1 348 ? -18.331 59.613 23.494 1.00 43.62 348 HIS A O 1
ATOM 2790 N N . PRO A 1 349 ? -16.864 60.917 22.405 1.00 54.16 349 PRO A N 1
ATOM 2791 C CA . PRO A 1 349 ? -16.463 61.636 23.605 1.00 54.16 349 PRO A CA 1
ATOM 2792 C C . PRO A 1 349 ? -17.437 62.781 23.914 1.00 54.16 349 PRO A C 1
ATOM 2794 O O . PRO A 1 349 ? -17.737 63.640 23.081 1.00 54.16 349 PRO A O 1
ATOM 2797 N N . ASN A 1 350 ? -17.913 62.778 25.154 1.00 44.88 350 ASN A N 1
ATOM 2798 C CA . ASN A 1 350 ? -18.792 63.774 25.745 1.00 44.88 350 ASN A CA 1
ATOM 2799 C C . ASN A 1 350 ? -18.031 65.104 25.943 1.00 44.88 350 ASN A C 1
ATOM 2801 O O . ASN A 1 350 ? -17.013 65.146 26.634 1.00 44.88 350 ASN A O 1
ATOM 2805 N N . ARG A 1 351 ? -18.515 66.198 25.339 1.00 42.59 351 ARG A N 1
ATOM 2806 C CA . ARG A 1 351 ? -18.054 67.570 25.614 1.00 42.59 351 ARG A CA 1
ATOM 2807 C C . ARG A 1 351 ? -18.710 68.066 26.903 1.00 42.59 351 ARG A C 1
ATOM 2809 O O . ARG A 1 351 ? -19.906 68.343 26.898 1.00 42.59 351 ARG A O 1
ATOM 2816 N N . HIS A 1 352 ? -17.923 68.295 27.952 1.00 48.75 352 HIS A N 1
ATOM 2817 C CA . HIS A 1 352 ? -18.301 69.219 29.022 1.00 48.75 352 HIS A CA 1
ATOM 2818 C C . HIS A 1 352 ? -17.445 70.484 28.967 1.00 48.75 352 HIS A C 1
ATOM 2820 O O . HIS A 1 352 ? -16.242 70.451 28.730 1.00 48.75 352 HIS A O 1
ATOM 2826 N N . ARG A 1 353 ? -18.162 71.596 29.132 1.00 48.53 353 ARG A N 1
ATOM 2827 C CA . ARG A 1 353 ? -17.722 72.986 29.207 1.00 48.53 353 ARG A CA 1
ATOM 2828 C C . ARG A 1 353 ? -16.707 73.183 30.337 1.00 48.53 353 ARG A C 1
ATOM 2830 O O . ARG A 1 353 ? -16.967 72.709 31.438 1.00 48.53 353 ARG A O 1
ATOM 2837 N N . HIS A 1 354 ? -15.647 73.944 30.077 1.00 43.53 354 HIS A N 1
ATOM 2838 C CA . HIS A 1 354 ? -15.427 75.275 30.654 1.00 43.53 354 HIS A CA 1
ATOM 2839 C C . HIS A 1 354 ? -14.376 76.037 29.851 1.00 43.53 354 HIS A C 1
ATOM 2841 O O . HIS A 1 354 ? -13.416 75.384 29.388 1.00 43.53 354 HIS A O 1
#

Radius of gyration: 27.91 Å; Cα contacts (8 Å, |Δi|>4): 414; chains: 1; bounding box: 76×152×57 Å

Solvent-accessible surface area (backbone atoms only — not comparable to full-atom values): 20192 Å² total; per-residue (Å²): 139,82,86,82,86,85,81,86,81,83,86,77,86,75,85,77,73,82,79,65,89,70,82,71,71,80,74,79,83,85,76,87,83,80,76,87,85,60,92,40,66,61,29,27,47,72,76,39,46,74,68,47,21,42,52,34,33,47,54,48,52,54,27,42,50,49,24,39,37,66,72,41,56,95,48,23,66,64,52,49,56,51,48,49,50,42,41,72,70,46,37,63,74,59,35,45,92,59,73,69,69,51,55,80,65,10,53,67,40,44,70,59,40,45,68,58,53,52,26,50,55,53,52,51,46,52,55,52,52,47,45,5,42,58,50,28,82,90,50,53,70,71,54,35,56,57,46,47,53,50,51,48,51,58,50,52,70,41,62,91,44,26,60,24,60,51,39,62,39,64,56,74,41,68,65,42,102,43,37,56,39,32,48,70,77,38,45,69,59,41,18,53,52,33,42,47,53,30,48,60,44,19,53,46,32,26,51,68,72,32,92,44,74,68,50,20,50,54,38,44,50,49,40,53,49,51,46,48,49,25,64,75,67,70,58,46,25,83,38,81,44,43,32,43,49,37,11,46,69,44,26,70,76,39,46,45,60,33,26,26,49,39,51,47,54,44,48,55,52,40,49,44,7,48,48,55,25,86,89,49,54,81,87,46,41,45,60,54,49,53,50,52,55,49,49,50,42,40,72,84,55,69,55,49,58,71,71,58,56,59,50,41,37,65,78,60,67,27,42,64,33,27,63,36,63,34,63,77,79,80,64,64,96,72,77,83,76,81,81,74,80,80,82,79,82,85,81,82,84,85,87,77,90,131

Sequence (354 aa):
MRRTTLWLALVGLALASPLGPSDLRAQDTRDEQFYYPGGFNWRFLETYPEAARLFNAFDYGHAVLYEQLLTRGGRAPEALAKEYRFLTRDLLVRPPRFSIAEEAVMPGYAKLAWRAKQMFDWAHVLHRQIYDVYADERLSMAAKDSLIERLTDYYLSRTDVAFTPVPKSMALMDRQPFSQVFRREYPAFNGLIWSYHWLQVGLYEPLIAGATESEKKQRVQATVARFWQMVQTERYPTVMPMTSGIAPAFSAAHPRAAVIFDNLHMMHDIISDVLASPTIPKDEKRSVIYRQLAEFRNPAANVIPLDEWRTMDAHMGGVDAMGGPALDLLRQPGADSADSVSPGAPAHPNRHRH

Nearest PDB structures (foldseek):
  8r5s-assembly1_B  TM=1.259E-01  e=2.139E+00  unidentified

Secondary structure (DSSP, 8-state):
----PPP-------------------PPP-----PPP-TTTTHHHHH-HHHHHHHHHHHHHHHHHHHHHHHHGGGHHHHHHHHHHHIIIIITTS--SS---HHHH-HHHHHH-HHHHHHHHHHHHHHHHHHHHHH-TTS-HHHHHHHHHHHHHHHHT-TTTPPPSSPBPTHHHHSSTTTTHHHHH-HHHHHHHHHHHHHHHHTHHHHHH-SSHHHHHHHHHHHHHHHHHHHHHT---SSPPPHHHH-HHHHHH-HHHHHHHHHHHHHHHHHHHHHH-SSS-TTTHHHHHHHHHHHHH-TTSSB--HHHHHTHHHHTT-GGGGT--SS-TT--TTTTSS---PPPPPPPPP----

Foldseek 3Di:
DDDDDDDDDDDDDDPDDPPDPDPPVPDDDPDDDDADDDPLACLCCVLPVLLVLLLLLLLLLLLLLLQLLQPVPVCSVVSNVVVLCCSLPPCNVPGDSDHDPSCVNRVVVCNLAVLLVLLLVLLSSLLNSLSSLLSPPVDDPVRSLVVNVVSLVVSVVPLSRAFFLFAFACCLADVDPLHPLLCVSPVLSVLLSLLVLLLSLLLVQLSVVDPDSVSSNVLNVLLVVLSSVCSVVVVGAQDRDQSLQQPVVCCVSCVSSSSSSVLSSSLSSSLSSLSSDPVQDSNCSSVSSVVSSVVRSDNPPRGDDSVCSNCVQVVVVGQVSSSHYSPPSPDDPPPPPPDDDDDDDDDDDDDDDD

pLDDT: mean 87.95, std 19.45, range [33.03, 98.94]